Protein AF-A0A5C8J468-F1 (afdb_monomer)

Organism: NCBI:txid2603253

Solvent-accessible surface area (backbone atoms only — not comparable to full-atom values): 15484 Å² total; per-residue (Å²): 131,85,63,64,67,61,51,52,48,51,52,49,42,48,49,52,30,50,53,41,46,53,49,37,52,51,41,51,50,47,59,70,50,57,68,48,60,82,69,74,57,42,68,53,49,52,50,46,48,50,50,54,59,70,71,48,52,65,74,56,51,49,62,56,55,62,73,66,73,82,68,53,75,66,57,47,52,49,50,54,51,47,50,54,54,52,53,38,61,77,72,43,40,69,73,81,38,48,65,36,71,74,33,83,90,39,37,64,57,55,50,54,52,35,50,53,49,31,55,51,36,48,55,54,33,51,56,44,47,58,60,41,46,60,57,33,58,76,67,72,57,56,66,67,58,52,50,51,53,51,58,69,65,74,53,84,81,76,83,69,87,70,86,80,83,57,83,53,39,44,36,55,45,67,32,33,32,53,84,45,102,91,45,64,46,59,36,40,29,34,76,86,74,48,43,23,26,80,41,52,62,35,60,28,65,46,84,72,85,85,56,76,90,41,55,38,86,44,79,92,54,70,86,55,60,66,27,76,68,27,41,52,61,47,89,62,92,44,76,28,51,44,60,39,56,53,73,61,94,73,31,28,41,42,38,40,62,40,75,94,74,75,40,81,46,72,47,81,84

Radius of gyration: 24.63 Å; Cα contacts (8 Å, |Δi|>4): 319; chains: 1; bounding box: 62×37×67 Å

Secondary structure (DSSP, 8-state):
---HHHHHHHHHHHHHHHHHHHHHHHHHHHHHHGGGGGGT--HHHHHHHHHHHHTS-HHHHHHHHGGG--S-HHHHHHHHHHHHHHHHHHHTHHHHTHHHHH-TTTHHHHHHHHHHHHHHHHHHHHHHHHHHHHHHHHTT--HHHHHHHHHHTSSPPP----PPPPSSEEEEEEEEEEEETTEEEEEEEETTS-EEEEETTEEEE--S---GGGEE--GGGTT---EEEE-SS---SSTT-EEEE--GGG-EEEEEEEGGGTEEEEEE-

pLDDT: mean 91.72, std 6.34, range [52.34, 98.69]

Nearest PDB structures (foldseek):
  1szi-assembly1_A  TM=3.241E-01  e=1.006E+00  Mus musculus
  2b5u-assembly2_C  TM=1.664E-01  e=1.877E-01  Escherichia coli

Structure (mmCIF, N/CA/C/O backbone):
data_AF-A0A5C8J468-F1
#
_entry.id   AF-A0A5C8J468-F1
#
loop_
_atom_site.group_PDB
_atom_site.id
_atom_site.type_symbol
_atom_site.label_atom_id
_atom_site.label_alt_id
_atom_site.label_comp_id
_atom_site.label_asym_id
_atom_site.label_entity_id
_atom_site.label_seq_id
_atom_site.pdbx_PDB_ins_code
_atom_site.Cartn_x
_atom_site.Cartn_y
_atom_site.Cartn_z
_atom_site.occupancy
_atom_site.B_iso_or_equiv
_atom_site.auth_seq_id
_atom_site.auth_comp_id
_atom_site.auth_asym_id
_atom_site.auth_atom_id
_atom_site.pdbx_PDB_model_num
ATOM 1 N N . MET A 1 1 ? 32.166 -16.520 -30.765 1.00 52.34 1 MET A N 1
ATOM 2 C CA . MET A 1 1 ? 32.358 -16.574 -29.302 1.00 52.34 1 MET A CA 1
ATOM 3 C C . MET A 1 1 ? 31.563 -15.412 -28.745 1.00 52.34 1 MET A C 1
ATOM 5 O O . MET A 1 1 ? 31.765 -14.311 -29.241 1.00 52.34 1 MET A O 1
ATOM 9 N N . TYR A 1 2 ? 30.582 -15.666 -27.879 1.00 60.81 2 TYR A N 1
ATOM 10 C CA . TYR A 1 2 ? 29.775 -14.598 -27.286 1.00 60.81 2 TYR A CA 1
ATOM 11 C C . TYR A 1 2 ? 30.676 -13.701 -26.435 1.00 60.81 2 TYR A C 1
ATOM 13 O O . TYR A 1 2 ? 31.561 -14.204 -25.747 1.00 60.81 2 TYR A O 1
ATOM 21 N N . ASP A 1 3 ? 30.477 -12.390 -26.524 1.00 74.69 3 ASP A N 1
ATOM 22 C CA . ASP A 1 3 ? 31.142 -11.432 -25.646 1.00 74.69 3 ASP A CA 1
ATOM 23 C C . ASP A 1 3 ? 30.363 -11.397 -24.324 1.00 74.69 3 ASP A C 1
ATOM 25 O O . ASP A 1 3 ? 29.366 -10.685 -24.184 1.00 74.69 3 ASP A O 1
ATOM 29 N N . GLU A 1 4 ? 30.741 -12.278 -23.395 1.00 79.38 4 GLU A N 1
ATOM 30 C CA . GLU A 1 4 ? 30.057 -12.437 -22.107 1.00 79.38 4 GLU A CA 1
ATOM 31 C C . GLU A 1 4 ? 30.049 -11.145 -21.285 1.00 79.38 4 GLU A C 1
ATOM 33 O O . GLU A 1 4 ? 29.107 -10.916 -20.527 1.00 79.38 4 GLU A O 1
ATOM 38 N N . ASP A 1 5 ? 31.058 -10.289 -21.444 1.00 84.06 5 ASP A N 1
ATOM 39 C CA . ASP A 1 5 ? 31.149 -9.038 -20.696 1.00 84.06 5 ASP A CA 1
ATOM 40 C C . ASP A 1 5 ? 30.127 -8.015 -21.205 1.00 84.06 5 ASP A C 1
ATOM 42 O O . ASP A 1 5 ? 29.415 -7.416 -20.399 1.00 84.06 5 ASP A O 1
ATOM 46 N N . LYS A 1 6 ? 29.903 -7.932 -22.523 1.00 87.06 6 LYS A N 1
ATOM 47 C CA . LYS A 1 6 ? 28.810 -7.106 -23.072 1.00 87.06 6 LYS A CA 1
ATOM 48 C C . LYS A 1 6 ? 27.425 -7.570 -22.638 1.00 87.06 6 LYS A C 1
ATOM 50 O O . LYS A 1 6 ? 26.549 -6.745 -22.399 1.00 87.06 6 LYS A O 1
ATOM 55 N N . ILE A 1 7 ? 27.204 -8.878 -22.528 1.00 91.25 7 ILE A N 1
ATOM 56 C CA . ILE A 1 7 ? 25.913 -9.412 -22.069 1.00 91.25 7 ILE A CA 1
ATOM 57 C C . ILE A 1 7 ? 25.672 -9.050 -20.595 1.00 91.25 7 ILE A C 1
ATOM 59 O O . ILE A 1 7 ? 24.557 -8.663 -20.237 1.00 91.25 7 ILE A O 1
ATOM 63 N N . LYS A 1 8 ? 26.706 -9.112 -19.743 1.00 94.38 8 LYS A N 1
ATOM 64 C CA . LYS A 1 8 ? 26.615 -8.649 -18.345 1.00 94.38 8 LYS A CA 1
ATOM 65 C C . LYS A 1 8 ? 26.252 -7.169 -18.271 1.00 94.38 8 LYS A C 1
ATOM 67 O O . LYS A 1 8 ? 25.380 -6.808 -17.481 1.00 94.38 8 LYS A O 1
ATOM 72 N N . ASP A 1 9 ? 26.860 -6.340 -19.114 1.00 95.50 9 ASP A N 1
ATOM 73 C CA . ASP A 1 9 ? 26.547 -4.913 -19.166 1.00 95.50 9 ASP A CA 1
ATOM 74 C C . ASP A 1 9 ? 25.090 -4.674 -19.592 1.00 95.50 9 ASP A C 1
ATOM 76 O O . ASP A 1 9 ? 24.392 -3.888 -18.955 1.00 95.50 9 ASP A O 1
ATOM 80 N N . ILE A 1 10 ? 24.566 -5.406 -20.583 1.00 96.69 10 ILE A N 1
ATOM 81 C CA . ILE A 1 10 ? 23.142 -5.320 -20.971 1.00 96.69 10 ILE A CA 1
ATOM 82 C C . ILE A 1 10 ? 22.227 -5.639 -19.778 1.00 96.69 10 ILE A C 1
ATOM 84 O O . ILE A 1 10 ? 21.248 -4.926 -19.536 1.00 96.69 10 ILE A O 1
ATOM 88 N N . PHE A 1 11 ? 22.547 -6.671 -18.992 1.00 97.38 11 PHE A N 1
ATOM 89 C CA . PHE A 1 11 ? 21.788 -6.982 -17.777 1.00 97.38 11 PHE A CA 1
ATOM 90 C C . PHE A 1 11 ? 21.894 -5.883 -16.715 1.00 97.38 11 PHE A C 1
ATOM 92 O O . PHE A 1 11 ? 20.899 -5.595 -16.048 1.00 97.38 11 PHE A O 1
ATO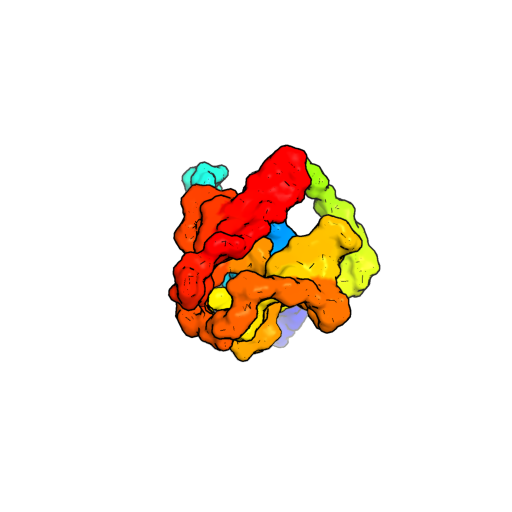M 99 N N . ALA A 1 12 ? 23.049 -5.229 -16.577 1.00 97.50 12 ALA A N 1
ATOM 100 C CA . ALA A 1 12 ? 23.214 -4.094 -15.672 1.00 97.50 12 ALA A CA 1
ATOM 101 C C . ALA A 1 12 ? 22.366 -2.884 -16.108 1.00 97.50 12 ALA A C 1
ATOM 103 O O . ALA A 1 12 ? 21.698 -2.272 -15.271 1.00 97.50 12 ALA A O 1
ATOM 104 N N . TYR A 1 13 ? 22.319 -2.578 -17.408 1.00 98.06 13 TYR A N 1
ATOM 105 C CA . TYR A 1 13 ? 21.464 -1.522 -17.965 1.00 98.06 13 TYR A CA 1
ATOM 106 C C . TYR A 1 13 ? 19.979 -1.826 -17.745 1.00 98.06 13 TYR A C 1
ATOM 108 O O . TYR A 1 13 ? 19.226 -0.954 -17.307 1.00 98.06 13 TYR A O 1
ATOM 116 N N . TYR A 1 14 ? 19.564 -3.077 -17.959 1.00 98.56 14 TYR A N 1
ATOM 117 C CA . TYR A 1 14 ? 18.204 -3.517 -17.654 1.00 98.56 14 TYR A CA 1
ATOM 118 C C . TYR A 1 14 ? 17.888 -3.366 -16.161 1.00 98.56 14 TYR A C 1
ATOM 120 O O . TYR A 1 14 ? 16.843 -2.824 -15.797 1.00 98.56 14 TYR A O 1
ATOM 128 N N . GLY A 1 15 ? 18.805 -3.790 -15.286 1.00 98.38 15 GLY A N 1
ATOM 129 C CA . GLY A 1 15 ? 18.666 -3.658 -13.837 1.00 98.38 15 GLY A CA 1
ATOM 130 C C . GLY A 1 15 ? 18.530 -2.201 -13.390 1.00 98.38 15 GLY A C 1
ATOM 131 O O . GLY A 1 15 ? 17.663 -1.892 -12.574 1.00 98.38 15 GLY A O 1
ATOM 132 N N . ARG A 1 16 ? 19.320 -1.289 -13.969 1.00 98.38 16 ARG A N 1
ATOM 133 C CA . ARG A 1 16 ? 19.222 0.159 -13.729 1.00 98.38 16 ARG A CA 1
ATOM 134 C C . ARG A 1 16 ? 17.859 0.705 -14.155 1.00 98.38 16 ARG A C 1
ATOM 136 O O . ARG A 1 16 ? 17.208 1.365 -13.346 1.00 98.38 16 ARG A O 1
ATOM 143 N N . ALA A 1 17 ? 17.406 0.391 -15.370 1.00 98.44 17 ALA A N 1
ATOM 144 C CA . ALA A 1 17 ? 16.096 0.815 -15.864 1.00 98.44 17 ALA A CA 1
ATOM 145 C C . ALA A 1 17 ? 14.964 0.311 -14.950 1.00 98.44 17 ALA A C 1
ATOM 147 O O . ALA A 1 17 ? 14.111 1.090 -14.525 1.00 98.44 17 ALA A O 1
ATOM 148 N N . MET A 1 18 ? 14.992 -0.969 -14.570 1.00 98.19 18 MET A N 1
ATOM 149 C CA . MET A 1 18 ? 13.991 -1.566 -13.682 1.00 98.19 18 MET A CA 1
ATOM 150 C C . MET A 1 18 ? 14.018 -0.996 -12.263 1.00 98.19 18 MET A C 1
ATOM 152 O O . MET A 1 18 ? 12.956 -0.763 -11.689 1.00 98.19 18 MET A O 1
ATOM 156 N N . CYS A 1 19 ? 15.197 -0.725 -11.705 1.00 97.94 19 CYS A N 1
ATOM 157 C CA . CYS A 1 19 ? 15.339 -0.098 -10.390 1.00 97.94 19 CYS A CA 1
ATOM 158 C C . CYS A 1 19 ? 14.692 1.299 -10.360 1.00 97.94 19 CYS A C 1
ATOM 160 O O . CYS A 1 19 ? 13.951 1.645 -9.433 1.00 97.94 19 CYS A O 1
ATOM 162 N N . ILE A 1 20 ? 14.901 2.093 -11.414 1.00 98.06 20 ILE A N 1
ATOM 163 C CA . ILE A 1 20 ? 14.297 3.427 -11.532 1.00 98.06 20 ILE A CA 1
ATOM 164 C C . ILE A 1 20 ? 12.789 3.309 -11.762 1.00 98.06 20 ILE A C 1
ATOM 166 O O . ILE A 1 20 ? 12.024 4.022 -11.116 1.00 98.06 20 ILE A O 1
ATOM 170 N N . ALA A 1 21 ? 12.339 2.369 -12.597 1.00 97.31 21 ALA A N 1
ATOM 171 C CA . ALA A 1 21 ? 10.915 2.105 -12.784 1.00 97.31 21 ALA A CA 1
ATOM 172 C C . ALA A 1 21 ? 10.225 1.751 -11.455 1.00 97.31 21 ALA A C 1
ATOM 174 O O . ALA A 1 21 ? 9.205 2.339 -11.115 1.00 97.31 21 ALA A O 1
ATOM 175 N N . GLN A 1 22 ? 10.813 0.864 -10.649 1.00 95.31 22 GLN A N 1
ATOM 176 C CA . GLN A 1 22 ? 10.300 0.531 -9.315 1.00 95.31 22 GLN A CA 1
ATOM 177 C C . GLN A 1 22 ? 10.308 1.738 -8.368 1.00 95.31 22 GLN A C 1
ATOM 179 O O . GLN A 1 22 ? 9.387 1.896 -7.568 1.00 95.31 22 GLN A O 1
ATOM 184 N N . SER A 1 23 ? 11.303 2.622 -8.479 1.00 95.19 23 SER A N 1
ATOM 185 C CA . SER A 1 23 ? 11.336 3.876 -7.715 1.00 95.19 23 SER A CA 1
ATOM 186 C C . SER A 1 23 ? 10.147 4.782 -8.056 1.00 95.19 23 SER A C 1
ATOM 188 O O . SER A 1 23 ? 9.523 5.321 -7.143 1.00 95.19 23 SER A O 1
ATOM 190 N N . VAL A 1 24 ? 9.762 4.872 -9.336 1.00 95.88 24 VAL A N 1
ATOM 191 C CA . VAL A 1 24 ? 8.543 5.582 -9.774 1.00 95.88 24 VAL A CA 1
ATOM 192 C C . VAL A 1 24 ? 7.295 4.966 -9.134 1.00 95.88 24 VAL A C 1
ATOM 194 O O . VAL A 1 24 ? 6.457 5.691 -8.598 1.00 95.88 24 VAL A O 1
ATOM 197 N N . GLU A 1 25 ? 7.175 3.635 -9.120 1.00 94.94 25 GLU A N 1
ATOM 198 C CA . GLU A 1 25 ? 6.033 2.938 -8.503 1.00 94.94 25 GLU A CA 1
ATOM 199 C C . GLU A 1 25 ? 5.925 3.225 -7.001 1.00 94.94 25 GLU A C 1
ATOM 201 O O . GLU A 1 25 ? 4.833 3.499 -6.493 1.00 94.94 25 GLU A O 1
ATOM 206 N N . LYS A 1 26 ? 7.054 3.210 -6.281 1.00 92.50 26 LYS A N 1
ATOM 207 C CA . LYS A 1 26 ? 7.087 3.558 -4.854 1.00 92.50 26 LYS A CA 1
ATOM 208 C C . LYS A 1 26 ? 6.816 5.040 -4.621 1.00 92.50 26 LYS A C 1
ATOM 210 O O . LYS A 1 26 ? 6.108 5.368 -3.673 1.00 92.50 26 LYS A O 1
ATOM 215 N N . GLY A 1 27 ? 7.276 5.920 -5.507 1.00 92.81 27 GLY A N 1
ATOM 216 C CA . GLY A 1 27 ? 6.928 7.338 -5.484 1.00 92.81 27 GLY A CA 1
ATOM 217 C C . GLY A 1 27 ? 5.420 7.566 -5.615 1.00 92.81 27 GLY A C 1
ATOM 218 O O . GLY A 1 27 ? 4.844 8.306 -4.820 1.00 92.81 27 GLY A O 1
ATOM 219 N N . ILE A 1 28 ? 4.757 6.876 -6.545 1.00 93.38 28 ILE A N 1
ATOM 220 C CA . ILE A 1 28 ? 3.294 6.922 -6.716 1.00 93.38 28 ILE A CA 1
ATOM 221 C C . ILE A 1 28 ? 2.574 6.352 -5.491 1.00 93.38 28 ILE A C 1
ATOM 223 O O . ILE A 1 28 ? 1.597 6.929 -5.018 1.00 93.38 28 ILE A O 1
ATOM 227 N N . MET A 1 29 ? 3.062 5.241 -4.939 1.00 92.88 29 MET A N 1
ATOM 228 C CA . MET A 1 29 ? 2.522 4.679 -3.701 1.00 92.88 29 MET A CA 1
ATOM 229 C C . MET A 1 29 ? 2.588 5.699 -2.551 1.00 92.88 29 MET A C 1
ATOM 231 O O . MET A 1 29 ? 1.600 5.877 -1.840 1.00 92.88 29 MET A O 1
ATOM 235 N N . CYS A 1 30 ? 3.704 6.420 -2.402 1.00 89.19 30 CYS A N 1
ATOM 236 C CA . CYS A 1 30 ? 3.826 7.509 -1.432 1.00 89.19 30 CYS A CA 1
ATOM 237 C C . CYS A 1 30 ? 2.793 8.618 -1.677 1.00 89.19 30 CYS A C 1
ATOM 239 O O . CYS A 1 30 ? 2.154 9.054 -0.722 1.00 89.19 30 CYS A O 1
ATOM 241 N N . MET A 1 31 ? 2.551 9.013 -2.931 1.00 89.12 31 MET A N 1
ATOM 242 C CA . MET A 1 31 ? 1.535 10.025 -3.263 1.00 89.12 31 MET A CA 1
ATOM 243 C C . MET A 1 31 ? 0.126 9.618 -2.823 1.00 89.12 31 MET A C 1
ATOM 245 O O . MET A 1 31 ? -0.660 10.469 -2.417 1.00 89.12 31 MET A O 1
ATOM 249 N N . LEU A 1 32 ? -0.201 8.326 -2.886 1.00 89.69 32 LEU A N 1
ATOM 250 C CA . LEU A 1 32 ? -1.505 7.807 -2.461 1.00 89.69 32 LEU A CA 1
ATOM 251 C C . LEU A 1 32 ? -1.632 7.713 -0.931 1.00 89.69 32 LEU A C 1
ATOM 253 O O . LEU A 1 32 ? -2.730 7.859 -0.388 1.00 89.69 32 LEU A O 1
ATOM 257 N N . LEU A 1 33 ? -0.521 7.468 -0.230 1.00 88.44 33 LEU A N 1
ATOM 258 C CA . LEU A 1 33 ? -0.501 7.239 1.218 1.00 88.44 33 LEU A CA 1
ATOM 259 C C . LEU A 1 33 ? -0.323 8.520 2.036 1.00 88.44 33 LEU A C 1
ATOM 261 O O . LEU A 1 33 ? -0.990 8.687 3.056 1.00 88.44 33 LEU A O 1
ATOM 265 N N . LEU A 1 34 ? 0.563 9.426 1.620 1.00 82.44 34 LEU A N 1
ATOM 266 C CA . LEU A 1 34 ? 0.915 10.614 2.403 1.00 82.44 34 LEU A CA 1
ATOM 267 C C . LEU A 1 34 ? -0.287 11.527 2.714 1.00 82.44 34 LEU A C 1
ATOM 269 O O . LEU A 1 34 ? -0.401 11.937 3.870 1.00 82.44 34 LEU A O 1
ATOM 273 N N . PRO A 1 35 ? -1.231 11.790 1.785 1.00 79.50 35 PRO A N 1
ATOM 274 C CA . PRO A 1 35 ? -2.421 12.587 2.090 1.00 79.50 35 PRO A CA 1
ATOM 275 C C . PRO A 1 35 ? -3.305 11.989 3.191 1.00 79.50 35 PRO A C 1
ATOM 277 O O . PRO A 1 35 ? -4.044 12.716 3.848 1.00 79.50 35 PRO A O 1
ATOM 280 N N . GLN A 1 36 ? -3.227 10.676 3.442 1.00 79.56 36 GLN A N 1
ATOM 281 C CA . GLN A 1 36 ? -4.003 10.036 4.509 1.00 79.56 36 GLN A CA 1
ATOM 282 C C . GLN A 1 36 ? -3.544 10.474 5.907 1.00 79.56 36 GLN A C 1
ATOM 284 O O . GLN A 1 36 ? -4.324 10.386 6.854 1.00 79.56 36 GLN A O 1
ATOM 289 N N . ARG A 1 37 ? -2.311 10.988 6.052 1.00 74.69 37 ARG A N 1
ATOM 290 C CA . ARG A 1 37 ? -1.790 11.490 7.335 1.00 74.69 37 ARG A CA 1
ATOM 291 C C . ARG A 1 37 ? -2.550 12.708 7.855 1.00 74.69 37 ARG A C 1
ATOM 293 O O . ARG A 1 37 ? -2.724 12.830 9.065 1.00 74.69 37 ARG A O 1
ATOM 300 N N . ASP A 1 38 ? -3.078 13.538 6.958 1.00 71.12 38 ASP A N 1
ATOM 301 C CA . ASP A 1 38 ? -3.879 14.711 7.325 1.00 71.12 38 ASP A CA 1
ATOM 302 C C . ASP A 1 38 ? -5.225 14.324 7.980 1.00 71.12 38 ASP A C 1
ATOM 304 O O . ASP A 1 38 ? -5.826 15.131 8.686 1.00 71.12 38 ASP A O 1
ATOM 308 N N . ASN A 1 39 ? -5.684 13.076 7.812 1.00 69.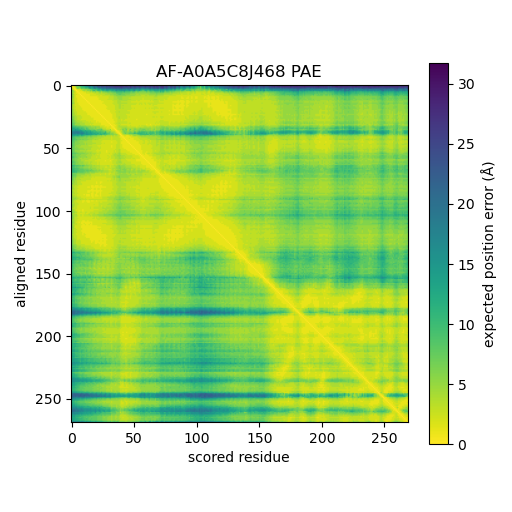12 39 ASN A N 1
ATOM 309 C CA . ASN A 1 39 ? -6.982 12.592 8.301 1.00 69.12 39 ASN A CA 1
ATOM 310 C C . ASN A 1 39 ? -6.934 11.953 9.701 1.00 69.12 39 ASN A C 1
ATOM 312 O O . ASN A 1 39 ? -7.840 11.198 10.057 1.00 69.12 39 ASN A O 1
ATOM 316 N N . PHE A 1 40 ? -5.894 12.229 10.498 1.00 77.00 40 PHE A N 1
ATOM 317 C CA . PHE A 1 40 ? -5.679 11.601 11.813 1.00 77.00 40 PHE A CA 1
ATOM 318 C C . PHE A 1 40 ? -5.700 10.068 11.745 1.00 77.00 40 PHE A C 1
ATOM 320 O O . PHE A 1 40 ? -6.303 9.407 12.591 1.00 77.00 40 PHE A O 1
ATOM 327 N N . ILE A 1 41 ? -5.054 9.521 10.713 1.00 87.62 41 ILE A N 1
ATOM 328 C CA . ILE A 1 41 ? -4.932 8.081 10.527 1.00 87.62 41 ILE A CA 1
ATOM 329 C C . ILE A 1 41 ? -4.079 7.450 11.638 1.00 87.62 41 ILE A C 1
ATOM 331 O O . ILE A 1 41 ? -2.995 7.930 11.972 1.00 87.62 41 ILE A O 1
ATOM 335 N N . THR A 1 42 ? -4.567 6.357 12.210 1.00 89.19 42 THR A N 1
ATOM 336 C CA . THR A 1 42 ? -3.839 5.499 13.144 1.00 89.19 42 THR A CA 1
ATOM 337 C C . THR A 1 42 ? -2.648 4.853 12.455 1.00 89.19 42 THR A C 1
ATOM 339 O O . THR A 1 42 ? -2.725 4.471 11.288 1.00 89.19 42 THR A O 1
ATOM 342 N N . GLN A 1 43 ? -1.557 4.663 13.202 1.00 87.62 43 GLN A N 1
ATOM 343 C CA . GLN A 1 43 ? -0.349 4.018 12.686 1.00 87.62 43 GLN A CA 1
ATOM 344 C C . GLN A 1 43 ? -0.653 2.637 12.085 1.00 87.62 43 GLN A C 1
ATOM 346 O O . GLN A 1 43 ? -0.318 2.380 10.937 1.00 87.62 43 GLN A O 1
ATOM 351 N N . SER A 1 44 ? -1.403 1.793 12.795 1.00 89.19 44 SER A N 1
ATOM 352 C CA . SER A 1 44 ? -1.792 0.467 12.303 1.00 89.19 44 SER A CA 1
ATOM 353 C C . SER A 1 44 ? -2.632 0.517 11.025 1.00 89.19 44 SER A C 1
ATOM 355 O O . SER A 1 44 ? -2.482 -0.344 10.161 1.00 89.19 44 SER A O 1
ATOM 357 N N . ARG A 1 45 ? -3.510 1.518 10.858 1.00 90.75 45 ARG A N 1
ATOM 358 C CA . ARG A 1 45 ? -4.261 1.699 9.606 1.00 90.75 45 ARG A CA 1
ATOM 359 C C . ARG A 1 45 ? -3.370 2.217 8.478 1.00 90.75 45 ARG A C 1
ATOM 361 O O . ARG A 1 45 ? -3.561 1.807 7.336 1.00 90.75 45 ARG A O 1
ATOM 368 N N . TYR A 1 46 ? -2.410 3.089 8.777 1.00 90.81 46 TYR A N 1
ATOM 369 C CA . TYR A 1 46 ? -1.403 3.518 7.809 1.00 90.81 46 TYR A CA 1
ATOM 370 C C . TYR A 1 46 ? -0.576 2.324 7.318 1.00 90.81 46 TYR A C 1
ATOM 372 O O . TYR A 1 46 ? -0.414 2.156 6.113 1.00 90.81 46 TYR A O 1
ATOM 380 N N . ASP A 1 47 ? -0.137 1.456 8.227 1.00 89.56 47 ASP A N 1
ATOM 381 C CA . ASP A 1 47 ? 0.632 0.252 7.903 1.00 89.56 47 ASP A CA 1
ATOM 382 C C . ASP A 1 47 ? -0.199 -0.763 7.100 1.00 89.56 47 ASP A C 1
ATOM 384 O O . ASP A 1 47 ? 0.298 -1.349 6.139 1.00 89.56 47 ASP A O 1
ATOM 388 N N . GLU A 1 48 ? -1.489 -0.917 7.422 1.00 90.75 48 GLU A N 1
ATOM 389 C CA . GLU A 1 48 ? -2.428 -1.730 6.636 1.00 90.75 48 GLU A CA 1
ATOM 390 C C . GLU A 1 48 ? -2.555 -1.197 5.200 1.00 90.75 48 GLU A C 1
ATOM 392 O O . GLU A 1 48 ? -2.483 -1.971 4.243 1.00 90.75 48 GLU A O 1
ATOM 397 N N . LEU A 1 49 ? -2.713 0.122 5.032 1.00 91.31 49 LEU A N 1
ATOM 398 C CA . LEU A 1 49 ? -2.765 0.757 3.713 1.00 91.31 49 LEU A CA 1
ATOM 399 C C . LEU A 1 49 ? -1.436 0.624 2.967 1.00 91.31 49 LEU A C 1
ATOM 401 O O . LEU A 1 49 ? -1.445 0.349 1.769 1.00 91.31 49 LEU A O 1
ATOM 405 N N . LEU A 1 50 ? -0.304 0.790 3.653 1.00 91.31 50 LEU A N 1
ATOM 406 C CA . LEU A 1 50 ? 1.022 0.598 3.075 1.00 91.31 50 LEU A CA 1
ATOM 407 C C . LEU A 1 50 ? 1.172 -0.827 2.541 1.00 91.31 50 LEU A C 1
ATOM 409 O O . LEU A 1 50 ? 1.553 -1.004 1.384 1.00 91.31 50 LEU A O 1
ATOM 413 N N . TYR A 1 51 ? 0.809 -1.833 3.340 1.00 91.88 51 TYR A N 1
ATOM 414 C CA . TYR A 1 51 ? 0.816 -3.227 2.907 1.00 91.88 51 TYR A CA 1
ATOM 415 C C . TYR A 1 51 ? -0.109 -3.449 1.708 1.00 91.88 51 TYR A C 1
ATOM 417 O O . TYR A 1 51 ? 0.318 -4.009 0.696 1.00 91.88 51 TYR A O 1
ATOM 425 N N . GLU A 1 52 ? -1.341 -2.943 1.762 1.00 91.38 52 GLU A N 1
ATOM 426 C CA . GLU A 1 52 ? -2.300 -3.069 0.665 1.00 91.38 52 GLU A CA 1
ATOM 427 C C . GLU A 1 52 ? -1.755 -2.466 -0.638 1.00 91.38 52 GLU A C 1
ATOM 429 O O . GLU A 1 52 ? -1.680 -3.167 -1.650 1.00 91.38 52 GLU A O 1
ATOM 434 N N . LYS A 1 53 ? -1.325 -1.200 -0.625 1.00 92.12 53 LYS A N 1
ATOM 435 C CA . LYS A 1 53 ? -0.816 -0.517 -1.826 1.00 92.12 53 LYS A CA 1
ATOM 436 C C . LYS A 1 53 ? 0.504 -1.099 -2.314 1.00 92.12 53 LYS A C 1
ATOM 438 O O . LYS A 1 53 ? 0.748 -1.096 -3.516 1.00 92.12 53 LYS A O 1
ATOM 443 N N . SER A 1 54 ? 1.325 -1.663 -1.429 1.00 90.69 54 SER A N 1
ATOM 444 C CA . SER A 1 54 ? 2.566 -2.336 -1.831 1.00 90.69 54 SER A CA 1
ATOM 445 C C . SER A 1 54 ? 2.325 -3.583 -2.689 1.00 90.69 54 SER A C 1
ATOM 447 O O . SER A 1 54 ? 3.195 -3.946 -3.478 1.00 90.69 54 SER A O 1
ATOM 449 N N . SER A 1 55 ? 1.147 -4.206 -2.555 1.00 90.94 55 SER A N 1
ATOM 450 C CA . SER A 1 55 ? 0.736 -5.397 -3.307 1.00 90.94 55 SER A CA 1
ATOM 451 C C . SER A 1 55 ? 0.075 -5.088 -4.655 1.00 90.94 55 SER A C 1
ATOM 453 O O . SER A 1 55 ? -0.252 -6.002 -5.413 1.00 90.94 55 SER A O 1
ATOM 455 N N . TYR A 1 56 ? -0.168 -3.811 -4.954 1.00 92.44 56 TYR A N 1
ATOM 456 C CA . TYR A 1 56 ? -0.846 -3.416 -6.180 1.00 92.44 56 TYR A CA 1
ATOM 457 C C . TYR A 1 56 ? 0.088 -3.505 -7.382 1.00 92.44 56 TYR A C 1
ATOM 459 O O . TYR A 1 56 ? 1.247 -3.102 -7.340 1.00 92.44 56 TYR A O 1
ATOM 467 N N . THR A 1 57 ? -0.471 -3.948 -8.505 1.00 91.06 57 THR A N 1
ATOM 468 C CA . THR A 1 57 ? 0.123 -3.692 -9.818 1.00 91.06 57 THR A CA 1
ATOM 469 C C . THR A 1 57 ? 0.172 -2.186 -10.067 1.00 91.06 57 THR A C 1
ATOM 471 O O . THR A 1 57 ? -0.698 -1.436 -9.614 1.00 91.06 57 THR A O 1
ATOM 474 N N . PHE A 1 58 ? 1.127 -1.716 -10.862 1.00 89.00 58 PHE A N 1
ATOM 475 C CA . PHE A 1 58 ? 1.148 -0.304 -11.239 1.00 89.00 58 PHE A CA 1
ATOM 476 C C . PHE A 1 58 ? -0.130 0.120 -11.979 1.00 89.00 58 PHE A C 1
ATOM 478 O O . PHE A 1 58 ? -0.605 1.228 -11.766 1.00 89.00 58 PHE A O 1
ATOM 485 N N . GLY A 1 59 ? -0.768 -0.759 -12.761 1.00 89.88 59 GLY A N 1
ATOM 486 C CA . GLY A 1 59 ? -2.083 -0.467 -13.340 1.00 89.88 59 GLY A CA 1
ATOM 487 C C . GLY A 1 59 ? -3.157 -0.167 -12.281 1.00 89.88 59 GLY A C 1
ATOM 488 O O . GLY A 1 59 ? -3.990 0.720 -12.473 1.00 89.88 59 GLY A O 1
ATOM 489 N N . GLN A 1 60 ? -3.133 -0.854 -11.134 1.00 92.94 60 GLN A N 1
ATOM 490 C CA . GLN A 1 60 ? -3.990 -0.529 -9.988 1.00 92.94 60 GLN A CA 1
ATOM 491 C C . GLN A 1 60 ? -3.599 0.806 -9.342 1.00 92.94 60 GLN A C 1
ATOM 493 O O . GLN A 1 60 ? -4.491 1.623 -9.125 1.00 92.94 60 GLN A O 1
ATOM 498 N N . LEU A 1 61 ? -2.305 1.052 -9.105 1.00 93.00 61 LEU A N 1
ATOM 499 C CA . LEU A 1 61 ? -1.815 2.325 -8.554 1.00 93.00 61 LEU A CA 1
ATOM 500 C C . LEU A 1 61 ? -2.201 3.511 -9.446 1.00 93.00 61 LEU A C 1
ATOM 502 O O . LEU A 1 61 ? -2.757 4.491 -8.962 1.00 93.00 61 LEU A O 1
ATOM 506 N N . LYS A 1 62 ? -1.998 3.393 -10.760 1.00 90.75 62 LYS A N 1
ATOM 507 C CA . LYS A 1 62 ? -2.351 4.405 -11.759 1.00 90.75 62 LYS A CA 1
ATOM 508 C C . LYS A 1 62 ? -3.841 4.743 -11.721 1.00 90.75 62 LYS A C 1
ATOM 510 O O . LYS A 1 62 ? -4.200 5.912 -11.779 1.00 90.75 62 LYS A O 1
ATOM 515 N N . ARG A 1 63 ? -4.729 3.749 -11.602 1.00 91.38 63 ARG A N 1
ATOM 516 C CA . ARG A 1 63 ? -6.180 4.011 -11.524 1.00 91.38 63 ARG A CA 1
ATOM 517 C C . ARG A 1 63 ? -6.567 4.851 -10.312 1.00 91.38 63 ARG A C 1
ATOM 519 O O . ARG A 1 63 ? -7.474 5.665 -10.431 1.00 91.38 63 ARG A O 1
ATOM 526 N N . GLU A 1 64 ? -5.914 4.651 -9.172 1.00 91.56 64 GLU A N 1
ATOM 527 C CA . GLU A 1 64 ? -6.144 5.487 -7.989 1.00 91.56 64 GLU A CA 1
ATOM 528 C C . GLU A 1 64 ? -5.483 6.855 -8.127 1.00 91.56 64 GLU A C 1
ATOM 530 O O . GLU A 1 64 ? -6.084 7.865 -7.779 1.00 91.56 64 GLU A O 1
ATOM 535 N N . LEU A 1 65 ? -4.286 6.898 -8.711 1.00 89.56 65 LEU A N 1
ATOM 536 C CA . LEU A 1 65 ? -3.552 8.128 -8.982 1.00 89.56 65 LEU A CA 1
ATOM 537 C C . LEU A 1 65 ? -4.377 9.109 -9.829 1.00 89.56 65 LEU A C 1
ATOM 539 O O . LEU A 1 65 ? -4.435 10.296 -9.518 1.00 89.56 65 LEU A O 1
ATOM 543 N N . LEU A 1 66 ? -5.074 8.602 -10.851 1.00 88.00 66 LEU A N 1
ATOM 544 C CA . LEU A 1 66 ? -5.963 9.396 -11.706 1.00 88.00 66 LEU A CA 1
ATOM 545 C C . LEU A 1 66 ? -7.114 10.057 -10.937 1.00 88.00 66 LEU A C 1
ATOM 547 O O . LEU A 1 66 ? -7.614 11.088 -11.367 1.00 88.00 66 LEU A O 1
ATOM 551 N N . GLN A 1 67 ? -7.530 9.508 -9.793 1.00 88.19 67 GLN A N 1
ATOM 552 C CA . GLN A 1 67 ? -8.604 10.095 -8.983 1.00 88.19 67 GLN A CA 1
ATOM 553 C C . GLN A 1 67 ? -8.154 11.353 -8.234 1.00 88.19 67 GLN A C 1
ATOM 555 O O . GLN A 1 67 ? -9.001 12.112 -7.768 1.00 88.19 67 GLN A O 1
ATOM 560 N N . LEU A 1 68 ? -6.843 11.586 -8.116 1.00 84.88 68 LEU A N 1
ATOM 561 C CA . LEU A 1 68 ? -6.311 12.758 -7.428 1.00 84.88 68 LEU A CA 1
ATOM 562 C C . LEU A 1 68 ? -6.441 14.044 -8.259 1.00 84.88 68 LEU A C 1
ATOM 564 O O . LEU A 1 68 ? -6.427 15.120 -7.673 1.00 84.88 68 LEU A O 1
ATOM 568 N N . ASN A 1 69 ? -6.584 13.959 -9.591 1.00 86.44 69 ASN A N 1
ATOM 569 C CA . ASN A 1 69 ? -6.664 15.122 -10.495 1.00 86.44 69 ASN A CA 1
ATOM 570 C C . ASN A 1 69 ? -5.544 16.167 -10.280 1.00 86.44 69 ASN A C 1
ATOM 572 O O . ASN A 1 69 ? -5.771 17.369 -10.389 1.00 86.44 69 ASN A O 1
ATOM 576 N N . ILE A 1 70 ? -4.331 15.707 -9.964 1.00 87.69 70 ILE A N 1
ATOM 577 C CA . ILE A 1 70 ? -3.155 16.563 -9.710 1.00 87.69 70 ILE A CA 1
ATOM 578 C C . ILE A 1 70 ? -2.165 16.619 -10.879 1.00 87.69 70 ILE A C 1
ATOM 580 O O . ILE A 1 70 ? -1.182 17.344 -10.796 1.00 87.69 70 ILE A O 1
ATOM 584 N N . PHE A 1 71 ? -2.414 15.854 -11.943 1.00 89.25 71 PHE A N 1
ATOM 585 C 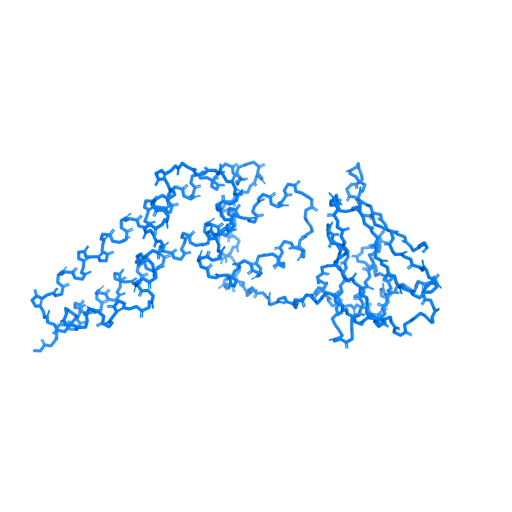CA . PHE A 1 71 ? -1.556 15.779 -13.123 1.00 89.25 71 PHE A CA 1
ATOM 586 C C . PHE A 1 71 ? -2.171 16.549 -14.288 1.00 89.25 71 PHE A C 1
ATOM 588 O O . PHE A 1 71 ? -3.387 16.534 -14.486 1.00 89.25 71 PHE A O 1
ATOM 595 N N . THR A 1 72 ? -1.316 17.181 -15.078 1.00 92.56 72 THR A N 1
ATOM 596 C CA . THR A 1 72 ? -1.649 17.755 -16.383 1.00 92.56 72 THR A CA 1
ATOM 597 C C . THR A 1 72 ? -1.835 16.662 -17.438 1.00 92.56 72 THR A C 1
ATOM 599 O O . THR A 1 72 ? -1.334 15.548 -17.289 1.00 92.56 72 THR A O 1
ATOM 602 N N . ASP A 1 73 ? -2.509 16.980 -18.547 1.00 92.50 73 ASP A N 1
ATOM 603 C CA . ASP A 1 73 ? -2.713 16.023 -19.646 1.00 92.50 73 ASP A CA 1
ATOM 604 C C . ASP A 1 73 ? -1.386 15.485 -20.220 1.00 92.50 73 ASP A C 1
ATOM 606 O O . ASP A 1 73 ? -1.301 14.314 -20.591 1.00 92.50 73 ASP A O 1
ATOM 610 N N . ASP A 1 74 ? -0.335 16.312 -20.264 1.00 94.62 74 ASP A N 1
ATOM 611 C CA . ASP A 1 74 ? 1.004 15.891 -20.702 1.00 94.62 74 ASP A CA 1
ATOM 612 C C . ASP A 1 74 ? 1.614 14.858 -19.744 1.00 94.62 74 ASP A C 1
ATOM 614 O O . ASP A 1 74 ? 2.061 13.792 -20.171 1.00 94.62 74 ASP A O 1
ATOM 618 N N . GLU A 1 75 ? 1.562 15.117 -18.437 1.00 94.19 75 GLU A N 1
ATOM 619 C CA . GLU A 1 75 ? 2.069 14.189 -17.421 1.00 94.19 75 GLU A CA 1
ATOM 620 C C . GLU A 1 75 ? 1.281 12.875 -17.405 1.00 94.19 75 GLU A C 1
ATOM 622 O O . GLU A 1 75 ? 1.863 11.803 -17.227 1.00 94.19 75 GLU A O 1
ATOM 627 N N . LEU A 1 76 ? -0.031 12.930 -17.646 1.00 93.19 76 LEU A N 1
ATOM 628 C CA . LEU A 1 76 ? -0.859 11.735 -17.797 1.00 93.19 76 LEU A CA 1
ATOM 629 C C . LEU A 1 76 ? -0.445 10.913 -19.021 1.00 93.19 76 LEU A C 1
ATOM 631 O O . LEU A 1 76 ? -0.261 9.701 -18.906 1.00 93.19 76 LEU A O 1
ATOM 635 N N . ASN A 1 77 ? -0.220 11.552 -20.171 1.00 94.81 77 ASN A N 1
ATOM 636 C CA . ASN A 1 77 ? 0.273 10.866 -21.370 1.00 94.81 77 ASN A CA 1
ATOM 637 C C . ASN A 1 77 ? 1.644 10.215 -21.132 1.00 94.81 77 ASN A C 1
ATOM 639 O O . ASN A 1 77 ? 1.877 9.075 -21.546 1.00 94.81 77 ASN A O 1
ATOM 643 N N . LYS A 1 78 ? 2.531 10.899 -20.407 1.00 95.75 78 LYS A N 1
ATOM 644 C CA . LYS A 1 78 ? 3.835 10.366 -20.002 1.00 95.75 78 LYS A CA 1
ATOM 645 C C . LYS A 1 78 ? 3.711 9.175 -19.047 1.00 95.75 78 LYS A C 1
ATOM 647 O O . LYS A 1 78 ? 4.409 8.179 -19.224 1.00 95.75 78 LYS A O 1
ATOM 652 N N . LEU A 1 79 ? 2.793 9.212 -18.080 1.00 94.75 79 LEU A N 1
ATOM 653 C CA . LEU A 1 79 ? 2.502 8.074 -17.195 1.00 94.75 79 LEU A CA 1
ATOM 654 C C . LEU A 1 79 ? 1.916 6.874 -17.954 1.00 94.75 79 LEU A C 1
ATOM 656 O O . LEU A 1 79 ? 2.205 5.718 -17.628 1.00 94.75 79 LEU A O 1
ATOM 660 N N . ASP A 1 80 ? 1.106 7.124 -18.980 1.00 95.12 80 ASP A N 1
ATOM 661 C CA . ASP A 1 80 ? 0.584 6.101 -19.884 1.00 95.12 80 ASP A CA 1
ATOM 662 C C . ASP A 1 80 ? 1.693 5.427 -20.687 1.00 95.12 80 ASP A C 1
ATOM 664 O O . ASP A 1 80 ? 1.715 4.199 -20.817 1.00 95.12 80 ASP A O 1
ATOM 668 N N . GLU A 1 81 ? 2.629 6.21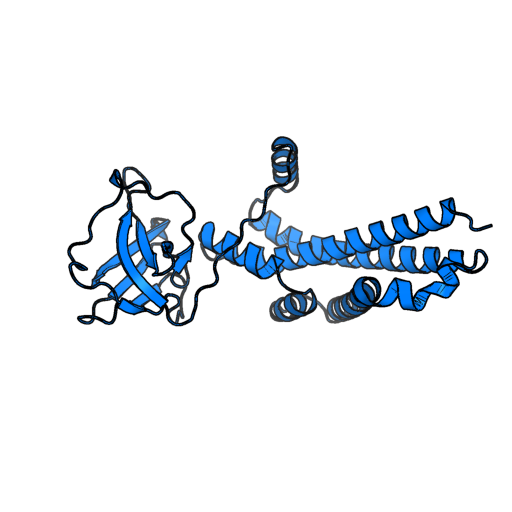4 -21.205 1.00 97.19 81 GLU A N 1
ATOM 669 C CA . GLU A 1 81 ? 3.803 5.704 -21.900 1.00 97.19 81 GLU A CA 1
ATOM 670 C C . GLU A 1 81 ? 4.744 4.943 -20.951 1.00 97.19 81 GLU A C 1
ATOM 672 O O . GLU A 1 81 ? 5.188 3.841 -21.288 1.00 97.19 81 GLU A O 1
ATOM 677 N N . PHE A 1 82 ? 4.970 5.457 -19.739 1.00 97.44 82 PHE A N 1
ATOM 678 C CA . PHE A 1 82 ? 5.701 4.761 -18.676 1.00 97.44 82 PHE A CA 1
ATOM 679 C C . PHE A 1 82 ? 5.112 3.383 -18.398 1.00 97.44 82 PHE A C 1
ATOM 681 O O . PHE A 1 82 ? 5.852 2.399 -18.393 1.00 97.44 82 PHE A O 1
ATOM 688 N N . HIS A 1 83 ? 3.787 3.290 -18.248 1.00 96.12 83 HIS A N 1
ATOM 689 C CA . HIS A 1 83 ? 3.104 2.017 -18.026 1.00 96.12 83 HIS A CA 1
ATOM 690 C C . HIS A 1 83 ? 3.476 0.989 -19.095 1.00 96.12 83 HIS A C 1
ATOM 692 O O . HIS A 1 83 ? 3.888 -0.122 -18.772 1.00 96.12 83 HIS A O 1
ATOM 698 N N . LYS A 1 84 ? 3.366 1.382 -20.370 1.00 96.81 84 LYS A N 1
ATOM 699 C CA . LYS A 1 84 ? 3.609 0.501 -21.517 1.00 96.81 84 LYS A CA 1
ATOM 700 C C . LYS A 1 84 ? 5.057 0.023 -21.556 1.00 96.81 84 LYS A C 1
ATOM 702 O O . LYS A 1 84 ? 5.293 -1.168 -21.734 1.00 96.81 84 LYS A O 1
ATOM 707 N N . LYS A 1 85 ? 6.022 0.931 -21.372 1.00 97.81 85 LYS A N 1
ATOM 708 C CA . LYS A 1 85 ? 7.451 0.580 -21.383 1.00 97.81 85 LYS A CA 1
ATOM 709 C C . LYS A 1 85 ? 7.826 -0.311 -20.197 1.00 97.81 85 LYS A C 1
ATOM 711 O O . LYS A 1 85 ? 8.542 -1.289 -20.384 1.00 97.81 85 LYS A O 1
ATOM 716 N N . ARG A 1 86 ? 7.315 -0.023 -18.993 1.00 96.50 86 ARG A N 1
ATOM 717 C CA . ARG A 1 86 ? 7.556 -0.848 -17.797 1.00 96.50 86 ARG A CA 1
ATOM 718 C C . ARG A 1 86 ? 6.954 -2.241 -17.954 1.00 96.50 86 ARG A C 1
ATOM 720 O O . ARG A 1 86 ? 7.636 -3.221 -17.676 1.00 96.50 86 ARG A O 1
ATOM 727 N N . ASP A 1 87 ? 5.713 -2.347 -18.428 1.00 96.19 87 ASP A N 1
ATOM 728 C CA . ASP A 1 87 ? 5.079 -3.643 -18.701 1.00 96.19 87 ASP A CA 1
ATOM 729 C C . ASP A 1 87 ? 5.870 -4.444 -19.742 1.00 96.19 87 ASP A C 1
ATOM 731 O O . ASP A 1 87 ? 6.097 -5.639 -19.554 1.00 96.19 87 ASP A O 1
ATOM 735 N N . PHE A 1 88 ? 6.338 -3.790 -20.809 1.00 97.62 88 PHE A N 1
ATOM 736 C CA . PHE A 1 88 ? 7.181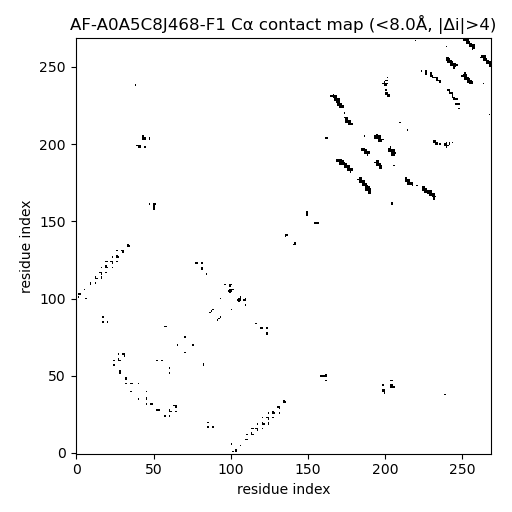 -4.430 -21.815 1.00 97.62 88 PHE A CA 1
ATOM 737 C C . PHE A 1 88 ? 8.479 -4.983 -21.208 1.00 97.62 88 PHE A C 1
ATOM 739 O O . PHE A 1 88 ? 8.773 -6.164 -21.412 1.00 97.62 88 PHE A O 1
ATOM 746 N N . LEU A 1 89 ? 9.198 -4.176 -20.412 1.00 97.44 89 LEU A N 1
ATOM 747 C CA . LEU A 1 89 ? 10.408 -4.606 -19.700 1.00 97.44 89 LEU A CA 1
ATOM 748 C C . LEU A 1 89 ? 10.165 -5.844 -18.833 1.00 97.44 89 LEU A C 1
ATOM 750 O O . LEU A 1 89 ? 10.931 -6.801 -18.902 1.00 97.44 89 LEU A O 1
ATOM 754 N N . VAL A 1 90 ? 9.088 -5.836 -18.046 1.00 95.50 90 VAL A N 1
ATOM 755 C CA . VAL A 1 90 ? 8.795 -6.898 -17.074 1.00 95.50 90 VAL A CA 1
ATOM 756 C C . VAL A 1 90 ? 8.348 -8.198 -17.741 1.00 95.50 90 VAL A C 1
ATOM 758 O O . VAL A 1 90 ? 8.683 -9.274 -17.249 1.00 95.50 90 VAL A O 1
ATOM 761 N N . HIS A 1 91 ? 7.565 -8.121 -18.818 1.00 95.06 91 HIS A N 1
ATOM 762 C CA . HIS A 1 91 ? 6.857 -9.292 -19.339 1.00 95.06 91 HIS A CA 1
ATOM 763 C C . HIS A 1 91 ? 7.465 -9.884 -20.609 1.00 95.06 91 HIS A C 1
ATOM 765 O O . HIS A 1 91 ? 7.515 -11.106 -20.727 1.00 95.06 91 HIS A O 1
ATOM 771 N N . ASN A 1 92 ? 7.922 -9.049 -21.547 1.00 95.94 92 ASN A N 1
ATOM 772 C CA . ASN A 1 92 ? 8.208 -9.499 -22.916 1.00 95.94 92 ASN A CA 1
ATOM 773 C C . ASN A 1 92 ? 9.629 -9.186 -23.394 1.00 95.94 92 ASN A C 1
ATOM 775 O O . ASN A 1 92 ? 10.065 -9.771 -24.381 1.00 95.94 92 ASN A O 1
ATOM 779 N N . TYR A 1 93 ? 10.365 -8.305 -22.712 1.00 98.00 93 TYR A N 1
ATOM 780 C CA . TYR A 1 93 ? 11.620 -7.740 -23.219 1.00 98.00 93 TYR A CA 1
ATOM 781 C C . TYR A 1 93 ? 12.615 -8.780 -23.731 1.00 98.00 93 TYR A C 1
ATOM 783 O O . TYR A 1 93 ? 13.020 -8.731 -24.887 1.00 98.00 93 TYR A O 1
ATOM 791 N N . TRP A 1 94 ? 12.970 -9.765 -22.904 1.00 96.94 94 TRP A N 1
ATOM 792 C CA . TRP A 1 94 ? 13.972 -10.765 -23.281 1.00 96.94 94 TRP A CA 1
ATOM 793 C C . TRP A 1 94 ? 13.508 -11.717 -24.381 1.00 96.94 94 TRP A C 1
ATOM 795 O O . TRP A 1 94 ? 14.336 -12.215 -25.139 1.00 96.94 94 TRP A O 1
ATOM 805 N N . TRP A 1 95 ? 12.201 -11.961 -24.478 1.00 96.94 95 TRP A N 1
ATOM 806 C CA . TRP A 1 95 ? 11.631 -12.761 -25.557 1.00 96.94 95 TRP A CA 1
ATOM 807 C C . TRP A 1 95 ? 11.700 -11.996 -26.882 1.00 96.94 95 TRP A C 1
ATOM 809 O O . TRP A 1 95 ? 12.235 -12.501 -27.865 1.00 96.94 95 TRP A O 1
ATOM 819 N N . ASP A 1 96 ? 11.252 -10.742 -26.879 1.00 97.69 96 ASP A N 1
ATOM 820 C CA . ASP A 1 96 ? 11.189 -9.888 -28.069 1.00 97.69 96 ASP A CA 1
ATOM 821 C C . ASP A 1 96 ? 12.563 -9.366 -28.521 1.00 97.69 96 ASP A C 1
ATOM 823 O O . ASP A 1 96 ? 12.679 -8.824 -29.621 1.00 97.69 96 ASP A O 1
ATOM 827 N N . ARG A 1 97 ? 13.592 -9.484 -27.674 1.00 97.44 97 ARG A N 1
ATOM 828 C CA . ARG A 1 97 ? 14.975 -9.041 -27.932 1.00 97.44 97 ARG A CA 1
ATOM 829 C C . ARG A 1 97 ? 15.987 -10.182 -27.951 1.00 97.44 97 ARG A C 1
ATOM 831 O O . ARG A 1 97 ? 17.194 -9.952 -27.852 1.00 97.44 97 ARG A O 1
ATOM 838 N N . SER A 1 98 ? 15.522 -11.428 -28.054 1.00 96.19 98 SER A N 1
ATOM 839 C CA . SER A 1 98 ? 16.406 -12.593 -27.974 1.00 96.19 98 SER A CA 1
ATOM 840 C C . SER A 1 98 ? 17.467 -12.587 -29.078 1.00 96.19 98 SER A C 1
ATOM 842 O O . SER A 1 98 ? 18.598 -12.998 -28.847 1.00 96.19 98 SER A O 1
ATOM 844 N N . VAL A 1 99 ? 17.122 -12.114 -30.280 1.00 96.06 99 VAL A N 1
ATOM 845 C CA . VAL A 1 99 ? 18.058 -12.053 -31.412 1.00 96.06 99 VAL A CA 1
ATOM 846 C C . VAL A 1 99 ? 19.156 -11.030 -31.137 1.00 96.06 99 VAL A C 1
ATOM 848 O O . VAL A 1 99 ? 20.337 -11.353 -31.240 1.00 96.06 99 VAL A O 1
ATOM 851 N N . GLU A 1 100 ? 18.785 -9.819 -30.731 1.00 96.19 100 GLU A N 1
ATOM 852 C CA . GLU A 1 100 ? 19.715 -8.737 -30.417 1.00 96.19 100 GLU A CA 1
ATOM 853 C C . GLU A 1 100 ? 20.633 -9.070 -29.237 1.00 96.19 100 GLU A C 1
ATOM 855 O O . GLU A 1 100 ? 21.776 -8.619 -29.204 1.00 96.19 100 GLU A O 1
ATOM 860 N N . LEU A 1 101 ? 20.159 -9.878 -28.285 1.00 94.69 101 LEU A N 1
ATOM 861 C CA . LEU A 1 101 ? 20.955 -10.313 -27.139 1.00 94.69 101 LEU A CA 1
ATOM 862 C C . LEU A 1 101 ? 22.121 -11.218 -27.564 1.00 94.69 101 LEU A C 1
ATOM 864 O O . LEU A 1 101 ? 23.229 -11.099 -27.033 1.00 94.69 101 LEU A O 1
ATOM 868 N N . TYR A 1 102 ? 21.878 -12.108 -28.530 1.00 91.62 102 TYR A N 1
ATOM 869 C CA . TYR A 1 102 ? 22.833 -13.132 -28.960 1.00 91.62 102 TYR A CA 1
ATOM 870 C C . TYR A 1 102 ? 23.600 -12.782 -30.246 1.00 91.62 102 TYR A C 1
ATOM 872 O O . TYR A 1 102 ? 24.583 -13.455 -30.550 1.00 91.62 102 TYR A O 1
ATOM 880 N N . ASP A 1 103 ? 23.225 -11.731 -30.980 1.00 93.00 103 ASP A N 1
ATOM 881 C CA . ASP A 1 103 ? 24.007 -11.207 -32.107 1.00 93.00 103 ASP A CA 1
ATOM 882 C C . ASP A 1 103 ? 24.878 -10.012 -31.667 1.00 93.00 103 ASP A C 1
ATOM 884 O O . ASP A 1 103 ? 24.355 -8.913 -31.452 1.00 93.00 103 ASP A O 1
ATOM 888 N N . PRO A 1 104 ? 26.218 -10.163 -31.593 1.00 90.81 104 PRO A N 1
ATOM 889 C CA . PRO A 1 104 ? 27.124 -9.087 -31.187 1.00 90.81 104 PRO A CA 1
ATOM 890 C C . PRO A 1 104 ? 27.013 -7.807 -32.025 1.00 90.81 104 PRO A C 1
ATOM 892 O O . PRO A 1 104 ? 27.332 -6.724 -31.532 1.00 90.81 104 PRO A O 1
ATOM 895 N N . ASN A 1 105 ? 26.561 -7.901 -33.280 1.00 92.62 105 ASN A N 1
ATOM 896 C CA . ASN A 1 105 ? 26.384 -6.733 -34.144 1.00 92.62 105 ASN A CA 1
ATOM 897 C C . ASN A 1 105 ? 25.121 -5.940 -33.802 1.00 92.62 105 ASN A C 1
ATOM 899 O O . ASN A 1 105 ? 25.014 -4.780 -34.190 1.00 92.62 105 ASN A O 1
ATOM 903 N N . LEU A 1 106 ? 24.168 -6.541 -33.090 1.00 95.06 106 LEU A N 1
ATOM 904 C CA . LEU A 1 106 ? 22.880 -5.939 -32.750 1.00 95.06 106 LEU A CA 1
ATOM 905 C C . LEU A 1 106 ? 22.778 -5.511 -31.281 1.00 95.06 106 LEU A C 1
ATOM 907 O O . LEU A 1 106 ? 21.929 -4.682 -30.968 1.00 95.06 106 LEU A O 1
ATOM 911 N N . GLN A 1 107 ? 23.671 -5.988 -30.410 1.00 94.38 107 GLN A N 1
ATOM 912 C CA . GLN A 1 107 ? 23.692 -5.667 -28.975 1.00 94.38 107 GLN A CA 1
ATOM 913 C C . GLN A 1 107 ? 23.674 -4.162 -28.658 1.00 94.38 107 GLN A C 1
ATOM 915 O O . GLN A 1 107 ? 23.055 -3.757 -27.678 1.00 94.38 107 GLN A O 1
ATOM 920 N N . HIS A 1 108 ? 24.291 -3.318 -29.496 1.00 94.44 108 HIS A N 1
ATOM 921 C CA . HIS A 1 108 ? 24.256 -1.855 -29.333 1.00 94.44 108 HIS A CA 1
ATOM 922 C C . HIS A 1 108 ? 22.823 -1.299 -29.261 1.00 94.44 108 HIS A C 1
ATOM 924 O O . HIS A 1 108 ? 22.559 -0.397 -28.474 1.00 94.44 108 HIS A O 1
ATOM 930 N N . LYS A 1 109 ? 21.873 -1.902 -29.990 1.00 97.06 109 LYS A N 1
ATOM 931 C CA . LYS A 1 109 ? 20.464 -1.489 -29.972 1.00 97.06 109 LYS A CA 1
ATOM 932 C C . LYS A 1 109 ? 19.817 -1.678 -28.603 1.00 97.06 109 LYS A C 1
ATOM 934 O O . LYS A 1 109 ? 18.953 -0.892 -28.233 1.00 97.06 109 LYS A O 1
ATOM 939 N N . LEU A 1 110 ? 20.230 -2.706 -27.857 1.00 97.69 110 LEU A N 1
ATOM 940 C CA . LEU A 1 110 ? 19.723 -2.957 -26.507 1.00 97.69 110 LEU A CA 1
ATOM 941 C C . LEU A 1 110 ? 20.251 -1.925 -25.520 1.00 97.69 110 LEU A C 1
ATOM 943 O O . LEU A 1 110 ? 19.498 -1.464 -24.670 1.00 97.69 110 LEU A O 1
ATOM 947 N N . PHE A 1 111 ? 21.518 -1.529 -25.653 1.00 96.62 111 PHE A N 1
ATOM 948 C CA . PHE A 1 111 ? 22.072 -0.439 -24.855 1.00 96.62 111 PHE A CA 1
ATOM 949 C C . PHE A 1 111 ? 21.333 0.872 -25.118 1.00 96.62 111 PHE A C 1
ATOM 951 O O . PHE A 1 111 ? 20.886 1.512 -24.168 1.00 96.62 111 PHE A O 1
ATOM 958 N N . ASP A 1 112 ? 21.147 1.228 -26.390 1.0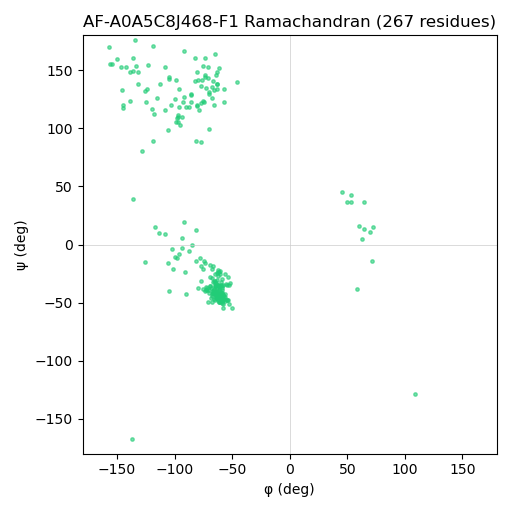0 97.62 112 ASP A N 1
ATOM 959 C CA . ASP A 1 112 ? 20.452 2.455 -26.781 1.00 97.62 112 ASP A CA 1
ATOM 960 C C . ASP A 1 112 ? 18.995 2.465 -26.281 1.00 97.62 112 ASP A C 1
ATOM 962 O O . ASP A 1 112 ? 18.529 3.467 -25.735 1.00 97.62 112 ASP A O 1
ATOM 966 N N . GLU A 1 113 ? 18.275 1.342 -26.406 1.00 98.31 113 GLU A N 1
ATOM 967 C CA . GLU A 1 113 ? 16.892 1.209 -25.929 1.00 98.31 113 GLU A CA 1
ATOM 968 C C . GLU A 1 113 ? 16.795 1.309 -24.397 1.00 98.31 113 GLU A C 1
ATOM 970 O O . GLU A 1 113 ? 15.966 2.064 -23.880 1.00 98.31 113 GLU A O 1
ATOM 975 N N . LEU A 1 114 ? 17.652 0.597 -23.658 1.00 98.56 114 LEU A N 1
ATOM 976 C CA . LEU A 1 114 ? 17.644 0.600 -22.190 1.00 98.56 114 LEU A CA 1
ATOM 977 C C . LEU A 1 114 ? 18.095 1.938 -21.602 1.00 98.56 114 LEU A C 1
ATOM 979 O O . LEU A 1 114 ? 17.546 2.370 -20.584 1.00 98.56 114 LEU A O 1
ATOM 983 N N . GLU A 1 115 ? 19.057 2.618 -22.227 1.00 98.25 115 GLU A N 1
ATOM 984 C CA . GLU A 1 115 ? 19.456 3.965 -21.813 1.00 98.25 115 GLU A CA 1
ATOM 985 C C . GLU A 1 115 ? 18.330 4.967 -22.090 1.00 98.25 115 GLU A C 1
ATOM 987 O O . GLU A 1 115 ? 17.993 5.761 -21.212 1.00 98.25 115 GLU A O 1
ATOM 992 N N . ALA A 1 116 ? 17.664 4.883 -23.247 1.00 98.50 116 ALA A N 1
ATOM 993 C CA . ALA A 1 116 ? 16.506 5.724 -23.545 1.00 98.50 116 ALA A CA 1
ATOM 994 C C . ALA A 1 116 ? 15.364 5.508 -22.537 1.00 98.50 116 ALA A C 1
ATOM 996 O O . ALA A 1 116 ? 14.766 6.474 -22.060 1.00 98.50 116 ALA A O 1
ATOM 997 N N . TYR A 1 117 ? 15.083 4.256 -22.161 1.00 98.56 117 TYR A N 1
ATOM 998 C CA . TYR A 1 117 ? 14.095 3.951 -21.120 1.00 98.56 117 TYR A CA 1
ATOM 999 C C . TYR A 1 117 ? 14.530 4.492 -19.763 1.00 98.56 117 TYR A C 1
ATOM 1001 O O . TYR A 1 117 ? 13.713 5.057 -19.043 1.00 98.56 117 TYR A O 1
ATOM 1009 N N . THR A 1 118 ? 15.811 4.367 -19.428 1.00 98.62 118 THR A N 1
ATOM 1010 C CA . THR A 1 118 ? 16.371 4.890 -18.182 1.00 98.62 118 THR A CA 1
ATOM 1011 C C . THR A 1 118 ? 16.205 6.403 -18.084 1.00 98.62 118 THR A C 1
ATOM 1013 O O . THR A 1 118 ? 15.690 6.888 -17.078 1.00 98.62 118 THR A O 1
ATOM 1016 N N . ILE A 1 119 ? 16.584 7.148 -19.125 1.00 98.62 119 ILE A N 1
ATOM 1017 C CA . ILE A 1 119 ? 16.427 8.609 -19.185 1.00 98.62 119 ILE A CA 1
ATOM 1018 C C . ILE A 1 119 ? 14.956 8.987 -19.011 1.00 98.62 119 ILE A C 1
ATOM 1020 O O . ILE A 1 119 ? 14.627 9.829 -18.176 1.00 98.62 119 ILE A O 1
ATOM 1024 N N . PHE A 1 120 ? 14.066 8.315 -19.741 1.00 98.69 120 PHE A N 1
ATOM 1025 C CA . PHE A 1 120 ? 12.633 8.556 -19.642 1.00 98.69 120 PHE A CA 1
ATOM 1026 C C . PHE A 1 120 ? 12.091 8.259 -18.235 1.00 98.69 120 PHE A C 1
ATOM 1028 O O . PHE A 1 120 ? 11.363 9.065 -17.668 1.00 98.69 120 PHE A O 1
ATOM 1035 N N . PHE A 1 121 ? 12.472 7.143 -17.612 1.00 98.56 121 PHE A N 1
ATOM 1036 C CA . PHE A 1 121 ? 12.020 6.812 -16.259 1.00 98.56 121 PHE A CA 1
ATOM 1037 C C . PHE A 1 121 ? 12.561 7.774 -15.200 1.00 98.56 121 PHE A C 1
ATOM 1039 O O . PHE A 1 121 ? 11.857 8.045 -14.229 1.00 98.56 121 PHE A O 1
ATOM 1046 N N . ILE A 1 122 ? 13.770 8.316 -15.381 1.00 98.44 122 ILE A N 1
ATOM 1047 C CA . ILE A 1 122 ? 14.301 9.384 -14.523 1.00 98.44 122 ILE A CA 1
ATOM 1048 C C . ILE A 1 122 ? 13.415 10.625 -14.629 1.00 98.44 122 ILE A C 1
ATOM 1050 O O . ILE A 1 122 ? 13.038 11.169 -13.596 1.00 98.44 122 ILE A O 1
ATOM 1054 N N . GLU A 1 123 ? 13.031 11.034 -15.840 1.00 98.00 123 GLU A N 1
ATOM 1055 C CA . GLU A 1 123 ? 12.133 12.178 -16.042 1.00 98.00 123 GLU A CA 1
ATOM 1056 C C . GLU A 1 123 ? 10.813 12.000 -15.276 1.00 98.00 123 GLU A C 1
ATOM 1058 O O . GLU A 1 123 ? 10.416 12.878 -14.509 1.00 98.00 123 GLU A O 1
ATOM 1063 N N . ILE A 1 124 ? 10.169 10.833 -15.404 1.00 97.38 124 ILE A N 1
ATOM 1064 C CA . ILE A 1 124 ? 8.936 10.529 -14.660 1.00 97.38 124 ILE A CA 1
ATOM 1065 C C . ILE A 1 124 ? 9.181 10.545 -13.152 1.00 97.38 124 ILE A C 1
ATOM 1067 O O . ILE A 1 124 ? 8.372 11.079 -12.393 1.00 97.38 124 ILE A O 1
ATOM 1071 N N . ASN A 1 125 ? 10.295 9.975 -12.698 1.00 96.62 125 ASN A N 1
ATOM 1072 C CA . ASN A 1 125 ? 10.635 9.947 -11.283 1.00 96.62 125 ASN A CA 1
ATOM 1073 C C . ASN A 1 125 ? 10.797 11.358 -10.708 1.00 96.62 125 ASN A C 1
ATOM 1075 O O . ASN A 1 125 ? 10.343 11.610 -9.596 1.00 96.62 125 ASN A O 1
ATOM 1079 N N . GLU A 1 126 ? 11.386 12.290 -11.457 1.00 95.94 126 GLU A N 1
ATOM 1080 C CA . GLU A 1 126 ? 11.516 13.683 -11.023 1.00 95.94 126 GLU A CA 1
ATOM 1081 C C . GLU A 1 126 ? 10.162 14.407 -10.963 1.00 95.94 126 GLU A C 1
ATOM 1083 O O . GLU A 1 126 ? 9.912 15.126 -9.995 1.00 95.94 126 GLU A O 1
ATOM 1088 N N . ILE A 1 127 ? 9.240 14.145 -11.899 1.00 94.00 127 ILE A N 1
ATOM 1089 C CA . ILE A 1 127 ? 7.851 14.649 -11.823 1.00 94.00 127 ILE A CA 1
ATOM 1090 C C . ILE A 1 127 ? 7.183 14.162 -10.526 1.00 94.00 127 ILE A C 1
ATOM 1092 O O . ILE A 1 127 ? 6.665 14.953 -9.735 1.00 94.00 127 ILE A O 1
ATOM 1096 N N . ILE A 1 128 ? 7.251 12.855 -10.260 1.00 93.75 128 ILE A N 1
ATOM 1097 C CA . ILE A 1 128 ? 6.656 12.234 -9.068 1.00 93.75 128 ILE A CA 1
ATOM 1098 C C . ILE A 1 128 ? 7.305 12.743 -7.774 1.00 93.75 128 ILE A C 1
ATOM 1100 O O . ILE A 1 128 ? 6.610 12.987 -6.782 1.00 93.75 128 ILE A O 1
ATOM 1104 N N . LYS A 1 129 ? 8.627 12.933 -7.757 1.00 91.94 129 LYS A N 1
ATOM 1105 C CA . LYS A 1 129 ? 9.339 13.531 -6.619 1.00 91.94 129 LYS A CA 1
ATOM 1106 C C . LYS A 1 129 ? 8.903 14.966 -6.370 1.00 91.94 129 LYS A C 1
ATOM 1108 O O . LYS A 1 129 ? 8.658 15.302 -5.215 1.00 91.94 129 LYS A O 1
ATOM 1113 N N . GLY A 1 130 ? 8.777 15.781 -7.417 1.00 90.56 130 GLY A N 1
ATOM 1114 C CA . GLY A 1 130 ? 8.338 17.171 -7.304 1.00 90.56 130 GLY A CA 1
ATOM 1115 C C . GLY A 1 130 ? 6.985 17.284 -6.604 1.00 90.56 130 GLY A C 1
ATOM 1116 O O . GLY A 1 130 ? 6.839 18.058 -5.661 1.00 90.56 130 GLY A O 1
ATOM 1117 N N . ILE A 1 131 ? 6.028 16.433 -6.983 1.00 88.25 131 ILE A N 1
ATOM 1118 C CA . ILE A 1 131 ? 4.698 16.406 -6.357 1.00 88.25 131 ILE A CA 1
ATOM 1119 C C . ILE A 1 131 ? 4.771 15.911 -4.904 1.00 88.25 131 ILE A C 1
ATOM 1121 O O . ILE A 1 131 ? 4.171 16.503 -4.004 1.00 88.25 131 ILE A O 1
ATOM 1125 N N . ASN A 1 132 ? 5.528 14.840 -4.646 1.00 88.56 132 ASN A N 1
ATOM 1126 C CA . ASN A 1 132 ? 5.711 14.317 -3.290 1.00 88.56 132 ASN A CA 1
ATOM 1127 C C . ASN A 1 132 ? 6.389 15.327 -2.357 1.00 88.56 132 ASN A C 1
ATOM 1129 O O . ASN A 1 132 ? 6.058 15.373 -1.172 1.00 88.56 132 ASN A O 1
ATOM 1133 N N . HIS A 1 133 ? 7.316 16.138 -2.869 1.00 88.00 133 HIS A N 1
ATOM 1134 C CA . HIS A 1 133 ? 8.094 17.080 -2.073 1.00 88.00 133 HIS A CA 1
ATOM 1135 C C . HIS A 1 133 ? 7.198 18.048 -1.298 1.00 88.00 133 HIS A C 1
ATOM 1137 O O . HIS A 1 133 ? 7.373 18.194 -0.088 1.00 88.00 133 HIS A O 1
ATOM 1143 N N . THR A 1 134 ? 6.178 18.611 -1.950 1.00 81.50 134 THR A N 1
ATOM 1144 C CA . THR A 1 134 ? 5.212 19.517 -1.311 1.00 81.50 134 THR A CA 1
ATOM 1145 C C . THR A 1 134 ? 4.486 18.852 -0.139 1.00 81.50 134 THR A C 1
ATOM 1147 O O . THR A 1 134 ? 4.255 19.474 0.899 1.00 81.50 134 THR A O 1
ATOM 1150 N N . VAL A 1 135 ? 4.139 17.569 -0.271 1.00 79.88 135 VAL A N 1
ATOM 1151 C CA . VAL A 1 135 ? 3.444 16.824 0.787 1.00 79.88 135 VAL A CA 1
ATOM 1152 C C . VAL A 1 135 ? 4.394 16.483 1.937 1.00 79.88 135 VAL A C 1
ATOM 1154 O O . VAL A 1 135 ? 4.005 16.591 3.102 1.00 79.88 135 VAL A O 1
ATOM 1157 N N . LEU A 1 136 ? 5.636 16.104 1.632 1.00 85.12 136 LEU A N 1
ATOM 1158 C CA . LEU A 1 136 ? 6.664 15.801 2.631 1.00 85.12 136 LEU A CA 1
ATOM 1159 C C . LEU A 1 136 ? 6.999 17.027 3.488 1.00 85.12 136 LEU A C 1
ATOM 1161 O O . LEU A 1 136 ? 7.028 16.915 4.715 1.00 85.12 136 LEU A O 1
ATOM 1165 N N . GLU A 1 137 ? 7.176 18.195 2.864 1.00 84.38 137 GLU A N 1
ATOM 1166 C CA . GLU A 1 137 ? 7.433 19.460 3.564 1.00 84.38 137 GLU A CA 1
ATOM 1167 C C . GLU A 1 137 ? 6.271 19.848 4.474 1.00 84.38 137 GLU A C 1
ATOM 1169 O O . GLU A 1 137 ? 6.477 20.114 5.659 1.00 84.38 137 GLU A O 1
ATOM 1174 N N . LYS A 1 138 ? 5.034 19.791 3.962 1.00 81.50 138 LYS A N 1
ATOM 1175 C CA . LYS A 1 138 ? 3.823 20.063 4.752 1.00 81.50 138 LYS A CA 1
ATOM 1176 C C . LYS A 1 138 ? 3.745 19.189 6.011 1.00 81.50 138 LYS A C 1
ATOM 1178 O O . LYS A 1 138 ? 3.261 19.638 7.048 1.00 81.50 138 LYS A O 1
ATOM 1183 N N . ASN A 1 139 ? 4.228 17.951 5.926 1.00 77.50 139 ASN A N 1
ATOM 1184 C CA . ASN A 1 139 ? 4.203 16.976 7.014 1.00 77.50 139 ASN A CA 1
ATOM 1185 C C . ASN A 1 139 ? 5.483 16.963 7.874 1.00 77.50 139 ASN A C 1
ATOM 1187 O O . ASN A 1 139 ? 5.599 16.113 8.757 1.00 77.50 139 ASN A O 1
ATOM 1191 N N . ASN A 1 140 ? 6.431 17.885 7.654 1.00 84.06 140 ASN A N 1
ATOM 1192 C CA . ASN A 1 140 ? 7.736 17.933 8.332 1.00 84.06 140 ASN A CA 1
ATOM 1193 C C . ASN A 1 140 ? 8.516 16.606 8.255 1.00 84.06 140 ASN A C 1
ATOM 1195 O O . ASN A 1 140 ? 9.182 16.200 9.211 1.00 84.06 140 ASN A O 1
ATOM 1199 N N . ILE A 1 141 ? 8.414 15.902 7.126 1.00 84.81 141 ILE A N 1
ATOM 1200 C CA . ILE A 1 141 ? 9.106 14.631 6.911 1.00 84.81 141 ILE A CA 1
ATOM 1201 C C . ILE A 1 141 ? 10.501 14.910 6.350 1.00 84.81 141 ILE A C 1
ATOM 1203 O O . ILE A 1 141 ? 10.647 15.434 5.249 1.00 84.81 141 ILE A O 1
ATOM 1207 N N . ASN A 1 142 ? 11.533 14.509 7.095 1.00 87.25 142 ASN A N 1
ATOM 1208 C CA . ASN A 1 142 ? 12.925 14.609 6.668 1.00 87.25 142 ASN A CA 1
ATOM 1209 C C . ASN A 1 142 ? 13.401 13.265 6.090 1.00 87.25 142 ASN A C 1
ATOM 1211 O O . ASN A 1 142 ? 13.655 12.320 6.836 1.00 87.25 142 ASN A O 1
ATOM 1215 N N . LEU A 1 143 ? 13.533 13.195 4.761 1.00 85.44 143 LEU A N 1
ATOM 1216 C CA . LEU A 1 143 ? 13.974 11.982 4.062 1.00 85.44 143 LEU A CA 1
ATOM 1217 C C . LEU A 1 143 ? 15.406 11.568 4.411 1.00 85.44 143 LEU A C 1
ATOM 1219 O O . LEU A 1 143 ? 15.674 10.374 4.495 1.00 85.44 143 LEU A O 1
ATOM 1223 N N . GLN A 1 144 ? 16.305 12.528 4.638 1.00 88.06 144 GLN A N 1
ATOM 1224 C CA . GLN A 1 144 ? 17.681 12.223 5.027 1.00 88.06 144 GLN A CA 1
ATOM 1225 C C . GLN A 1 144 ? 17.706 11.526 6.389 1.00 88.06 144 GLN A C 1
ATOM 1227 O O . GLN A 1 144 ? 18.367 10.506 6.543 1.00 88.06 144 GLN A O 1
ATOM 1232 N N . ARG A 1 145 ? 16.910 12.016 7.345 1.00 90.31 145 ARG A N 1
ATOM 1233 C CA . ARG A 1 145 ? 16.787 11.380 8.660 1.00 90.31 145 ARG A CA 1
ATOM 1234 C C . ARG A 1 145 ? 16.232 9.959 8.553 1.00 90.31 145 ARG A C 1
ATOM 1236 O O . ARG A 1 145 ? 16.772 9.056 9.17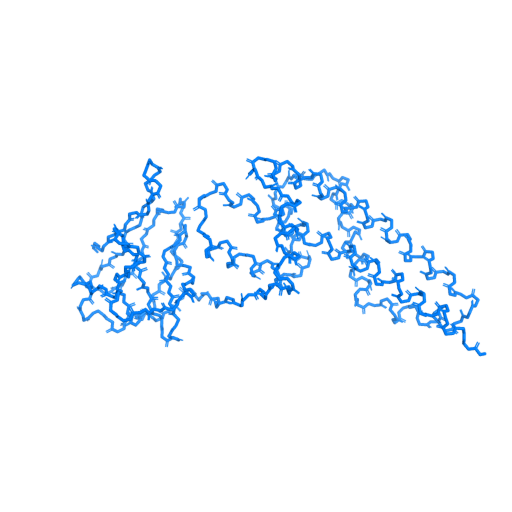4 1.00 90.31 145 ARG A O 1
ATOM 1243 N N . ILE A 1 146 ? 15.193 9.754 7.738 1.00 87.44 146 ILE A N 1
ATOM 1244 C CA . ILE A 1 146 ? 14.630 8.414 7.489 1.00 87.44 146 ILE A CA 1
ATOM 1245 C C . ILE A 1 146 ? 15.694 7.489 6.891 1.00 87.44 146 ILE A C 1
ATOM 1247 O O . ILE A 1 146 ? 15.812 6.343 7.303 1.00 87.44 146 ILE A O 1
ATOM 1251 N N . GLN A 1 147 ? 16.482 7.976 5.934 1.00 88.81 147 GLN A N 1
ATOM 1252 C CA . GLN A 1 147 ? 17.552 7.191 5.331 1.00 88.81 147 GLN A CA 1
ATOM 1253 C C . GLN A 1 147 ? 18.634 6.821 6.354 1.00 88.81 147 GLN A C 1
ATOM 1255 O O . GLN A 1 147 ? 19.068 5.674 6.383 1.00 88.81 147 GLN A O 1
ATOM 1260 N N . GLU A 1 148 ? 19.062 7.767 7.192 1.00 92.31 148 GLU A N 1
ATOM 1261 C CA . GLU A 1 148 ? 20.032 7.529 8.267 1.00 92.31 148 GLU A CA 1
ATOM 1262 C C . GLU A 1 148 ? 19.510 6.498 9.276 1.00 92.31 148 GLU A C 1
ATOM 1264 O O . GLU A 1 148 ? 20.242 5.575 9.625 1.00 92.31 148 GLU A O 1
ATOM 1269 N N . GLU A 1 149 ? 18.238 6.603 9.676 1.00 90.19 149 GLU A N 1
ATOM 1270 C CA . GLU A 1 149 ? 17.552 5.619 10.525 1.00 90.19 149 GLU A CA 1
ATOM 1271 C C . GLU A 1 149 ? 17.549 4.231 9.858 1.00 90.19 149 GLU A C 1
ATOM 1273 O O . GLU A 1 149 ? 18.012 3.265 10.456 1.00 90.19 149 GLU A O 1
ATOM 1278 N N . MET A 1 150 ? 17.136 4.126 8.589 1.00 87.75 150 MET A N 1
ATOM 1279 C CA . MET A 1 150 ? 17.110 2.851 7.854 1.00 87.75 150 MET A CA 1
ATOM 1280 C C . MET A 1 150 ? 18.499 2.222 7.674 1.00 87.75 150 MET A C 1
ATOM 1282 O O . MET A 1 150 ? 18.623 1.002 7.697 1.00 87.75 150 MET A O 1
ATOM 1286 N N . ILE A 1 151 ? 19.546 3.028 7.475 1.00 91.38 151 ILE A N 1
ATOM 1287 C CA . ILE A 1 151 ? 20.929 2.533 7.395 1.00 91.38 151 ILE A CA 1
ATOM 1288 C C . ILE A 1 151 ? 21.404 2.053 8.772 1.00 91.38 151 ILE A C 1
ATOM 1290 O O . ILE A 1 151 ? 22.094 1.038 8.852 1.00 91.38 151 ILE A O 1
ATOM 1294 N N . ALA A 1 152 ? 21.044 2.766 9.843 1.00 92.94 152 ALA A N 1
ATOM 1295 C CA . ALA A 1 152 ? 21.443 2.433 11.208 1.00 92.94 152 ALA A CA 1
ATOM 1296 C C . ALA A 1 152 ? 20.845 1.106 11.703 1.00 92.94 152 ALA A C 1
ATOM 1298 O O . ALA A 1 152 ? 21.511 0.406 12.464 1.00 92.94 152 ALA A O 1
ATOM 1299 N N . GLU A 1 153 ? 19.650 0.732 11.237 1.00 89.25 153 GLU A N 1
ATOM 1300 C CA . GLU A 1 153 ? 19.049 -0.587 11.500 1.00 89.25 153 GLU A CA 1
ATOM 1301 C C . GLU A 1 153 ? 19.901 -1.744 10.942 1.00 89.25 153 GLU A C 1
ATOM 1303 O O . GLU A 1 153 ? 19.818 -2.871 11.421 1.00 89.25 153 GLU A O 1
ATOM 1308 N N . GLY A 1 154 ? 20.751 -1.494 9.936 1.00 90.06 154 GLY A N 1
ATOM 1309 C CA . GLY A 1 154 ? 21.670 -2.486 9.360 1.00 90.06 154 GLY A CA 1
ATOM 1310 C C . GLY A 1 154 ? 21.003 -3.580 8.515 1.00 90.06 154 GLY A C 1
ATOM 1311 O O . GLY A 1 154 ? 21.682 -4.258 7.742 1.00 90.06 154 GLY A O 1
ATOM 1312 N N . GLU A 1 155 ? 19.683 -3.718 8.597 1.00 89.25 155 GLU A N 1
ATOM 1313 C CA . GLU A 1 155 ? 18.861 -4.602 7.780 1.00 89.25 155 GLU A CA 1
ATOM 1314 C C . GLU A 1 155 ? 17.622 -3.875 7.245 1.00 89.25 155 GLU A C 1
ATOM 1316 O O . GLU A 1 155 ? 17.154 -2.888 7.807 1.00 89.25 155 GLU A O 1
ATOM 1321 N N . THR A 1 156 ? 17.091 -4.340 6.109 1.00 83.38 156 THR A N 1
ATOM 1322 C CA . THR A 1 156 ? 15.852 -3.772 5.560 1.00 83.38 156 THR A CA 1
ATOM 1323 C C . THR A 1 156 ? 14.667 -4.261 6.392 1.00 83.38 156 THR A C 1
ATOM 1325 O O . THR A 1 156 ? 14.458 -5.476 6.450 1.00 83.38 156 THR A O 1
ATOM 1328 N N . PRO A 1 157 ? 13.853 -3.361 6.978 1.00 81.75 157 PRO A N 1
ATOM 1329 C CA . PRO A 1 157 ? 12.681 -3.767 7.738 1.00 81.75 157 PRO A CA 1
ATOM 1330 C C . PRO A 1 157 ? 11.733 -4.607 6.884 1.00 81.75 157 PRO A C 1
ATOM 1332 O O . PRO A 1 157 ? 11.414 -4.257 5.742 1.00 81.75 157 PRO A O 1
ATOM 1335 N N . ILE A 1 158 ? 11.259 -5.718 7.442 1.00 83.56 158 ILE A N 1
ATOM 1336 C CA . ILE A 1 158 ? 10.287 -6.569 6.763 1.00 83.56 158 ILE A CA 1
ATOM 1337 C C . ILE A 1 158 ? 8.925 -5.882 6.834 1.00 83.56 158 ILE A C 1
ATOM 1339 O O . ILE A 1 158 ? 8.408 -5.602 7.915 1.00 83.56 158 ILE A O 1
ATOM 1343 N N . LEU A 1 159 ? 8.314 -5.646 5.671 1.00 84.75 159 LEU A N 1
ATOM 1344 C CA . LEU A 1 159 ? 6.928 -5.203 5.614 1.00 84.75 159 LEU A CA 1
ATOM 1345 C C . LEU A 1 159 ? 6.021 -6.361 6.035 1.00 84.75 159 LEU A C 1
ATOM 1347 O O . LEU A 1 159 ? 5.735 -7.272 5.254 1.00 84.75 159 LEU A O 1
ATOM 1351 N N . GLU A 1 160 ? 5.593 -6.334 7.289 1.00 85.44 160 GLU A N 1
ATOM 1352 C CA . GLU A 1 160 ? 4.780 -7.403 7.839 1.00 85.44 160 GLU A CA 1
ATOM 1353 C C . GLU A 1 160 ? 3.422 -7.525 7.133 1.00 85.44 160 GLU A C 1
ATOM 1355 O O . GLU A 1 160 ? 2.730 -6.519 6.931 1.00 85.44 160 GLU A O 1
ATOM 1360 N N . PRO A 1 161 ? 2.962 -8.754 6.849 1.00 88.38 161 PRO A N 1
ATOM 1361 C CA . PRO A 1 161 ? 1.670 -8.962 6.227 1.00 88.38 161 PRO A CA 1
ATOM 1362 C C . PRO A 1 161 ? 0.518 -8.484 7.112 1.00 88.38 161 PRO A C 1
ATOM 1364 O O . PRO A 1 161 ? 0.579 -8.543 8.344 1.00 88.38 161 PRO A O 1
ATOM 1367 N N . PHE A 1 162 ? -0.554 -8.027 6.467 1.00 88.56 162 PHE A N 1
ATOM 1368 C CA . PHE A 1 162 ? -1.820 -7.702 7.118 1.00 88.56 162 PHE A CA 1
ATOM 1369 C C . PHE A 1 162 ? -2.911 -8.668 6.677 1.00 88.56 162 PHE A C 1
ATOM 1371 O O . PHE A 1 162 ? -3.053 -8.999 5.496 1.00 88.56 162 PHE A O 1
ATOM 1378 N N . ARG A 1 163 ? -3.723 -9.105 7.639 1.00 90.38 163 ARG A N 1
ATOM 1379 C CA . ARG A 1 163 ? -4.870 -9.972 7.368 1.00 90.38 163 ARG A CA 1
ATOM 1380 C C . ARG A 1 163 ? -6.034 -9.120 6.869 1.00 90.38 163 ARG A C 1
ATOM 1382 O O . ARG A 1 163 ? -6.515 -8.250 7.578 1.00 90.38 163 ARG A O 1
ATOM 1389 N N . LYS A 1 164 ? -6.534 -9.370 5.657 1.00 90.88 164 LYS A N 1
ATOM 1390 C CA . LYS A 1 164 ? -7.647 -8.589 5.091 1.00 90.88 164 LYS A CA 1
ATOM 1391 C C . LYS A 1 164 ? -8.971 -8.883 5.807 1.00 90.88 164 LYS A C 1
ATOM 1393 O O . LYS A 1 164 ? -9.371 -10.041 5.904 1.00 90.88 164 LYS A O 1
ATOM 1398 N N . LEU A 1 165 ? -9.681 -7.837 6.241 1.00 93.75 165 LEU A N 1
ATOM 1399 C CA . LEU A 1 165 ? -11.046 -7.955 6.773 1.00 93.75 165 LEU A CA 1
ATOM 1400 C C . LEU A 1 165 ? -12.053 -8.373 5.693 1.00 93.75 165 LEU A C 1
ATOM 1402 O O . LEU A 1 165 ? -12.082 -7.828 4.585 1.00 93.75 165 LEU A O 1
ATOM 1406 N N . LYS A 1 166 ? -12.925 -9.316 6.040 1.00 94.50 166 LYS A N 1
ATOM 1407 C CA . LYS A 1 166 ? -14.129 -9.690 5.300 1.00 94.50 166 LYS A CA 1
ATOM 1408 C C . LYS A 1 166 ? -15.257 -8.717 5.651 1.00 94.50 166 LYS A C 1
ATOM 1410 O O . LYS A 1 166 ? -15.266 -8.076 6.698 1.00 94.50 166 LYS A O 1
ATOM 1415 N N . LYS A 1 167 ? -16.275 -8.654 4.786 1.00 93.00 167 LYS A N 1
ATOM 1416 C CA . LYS A 1 167 ? -17.506 -7.878 5.050 1.00 93.00 167 LYS A CA 1
ATOM 1417 C C . LYS A 1 167 ? -18.286 -8.388 6.269 1.00 93.00 167 LYS A C 1
ATOM 1419 O O . LYS A 1 167 ? -19.127 -7.678 6.807 1.00 93.00 167 LYS A O 1
ATOM 1424 N N . SER A 1 168 ? -18.067 -9.647 6.635 1.00 94.81 168 SER A N 1
ATOM 1425 C CA . SER A 1 168 ? -18.768 -10.330 7.707 1.00 94.81 168 SER A CA 1
ATOM 1426 C C . SER A 1 168 ? -17.795 -11.281 8.392 1.00 94.81 168 SER A C 1
ATOM 1428 O O . SER A 1 168 ? -17.236 -12.156 7.732 1.00 94.81 168 SER A O 1
ATOM 1430 N N . GLU A 1 169 ? -17.580 -11.070 9.684 1.00 96.88 169 GLU A N 1
ATOM 1431 C CA . GLU A 1 169 ? -16.651 -11.813 10.538 1.00 96.88 169 GLU A CA 1
ATOM 1432 C C . GLU A 1 169 ? -17.402 -12.508 11.678 1.00 96.88 169 GLU A C 1
ATOM 1434 O O . GLU A 1 169 ? -18.591 -12.254 11.914 1.00 96.88 169 GLU A O 1
ATOM 1439 N N . VAL A 1 170 ? -16.702 -13.367 12.414 1.00 97.31 170 VAL A N 1
ATOM 1440 C CA . VAL A 1 170 ? -17.170 -13.902 13.694 1.00 97.31 170 VAL A CA 1
ATOM 1441 C C . VAL A 1 170 ? -16.340 -13.265 14.802 1.00 97.31 170 VAL A C 1
ATOM 1443 O O . VAL A 1 170 ? -15.131 -13.458 14.869 1.00 97.31 170 VAL A O 1
ATOM 1446 N N . LEU A 1 171 ? -16.998 -12.484 15.658 1.00 97.31 171 LEU A N 1
ATOM 1447 C CA . LEU A 1 171 ? -16.375 -11.860 16.824 1.00 97.31 171 LEU A CA 1
ATOM 1448 C C . LEU A 1 171 ? -16.518 -12.815 18.012 1.00 97.31 171 LEU A C 1
ATOM 1450 O O . LEU A 1 171 ? -17.643 -13.147 18.403 1.00 97.31 171 LEU A O 1
ATOM 1454 N N . VAL A 1 172 ? -15.394 -13.275 18.558 1.00 97.38 172 VAL A N 1
ATOM 1455 C CA . VAL A 1 172 ? -15.357 -14.265 19.648 1.00 97.38 172 VAL A CA 1
ATOM 1456 C C . VAL A 1 172 ? -15.096 -13.644 21.013 1.00 97.38 172 VAL A C 1
ATOM 1458 O O . VAL A 1 172 ? -15.479 -14.247 22.011 1.00 97.38 172 VAL A O 1
ATOM 1461 N N . ASP A 1 173 ? -14.516 -12.443 21.060 1.00 96.88 173 ASP A N 1
ATOM 1462 C CA . ASP A 1 173 ? -14.338 -11.691 22.303 1.00 96.88 173 ASP A CA 1
ATOM 1463 C C . ASP A 1 173 ? -14.241 -10.175 22.047 1.00 96.88 173 ASP A C 1
ATOM 1465 O O . ASP A 1 173 ? -13.856 -9.734 20.957 1.00 96.88 173 ASP A O 1
ATOM 1469 N N . LEU A 1 174 ? -14.583 -9.375 23.057 1.00 97.44 174 LEU A N 1
ATOM 1470 C CA . LEU A 1 174 ? -14.383 -7.924 23.098 1.00 97.44 174 LEU A CA 1
ATOM 1471 C C . LEU A 1 174 ? -14.059 -7.497 24.530 1.00 97.44 174 LEU A C 1
ATOM 1473 O O . LEU A 1 174 ? -14.901 -7.581 25.425 1.00 97.44 174 LEU A O 1
ATOM 1477 N N . PHE A 1 175 ? -12.865 -6.951 24.725 1.00 96.94 175 PHE A N 1
ATOM 1478 C CA . PHE A 1 175 ? -12.380 -6.506 26.029 1.00 96.94 175 PHE A CA 1
ATOM 1479 C C . PHE A 1 175 ? -11.702 -5.139 25.935 1.00 96.94 175 PHE A C 1
ATOM 1481 O O . PHE A 1 175 ? -11.311 -4.686 24.860 1.00 96.94 175 PHE A O 1
ATOM 1488 N N . GLY A 1 176 ? -11.573 -4.452 27.067 1.00 96.88 176 GLY A N 1
ATOM 1489 C CA . GLY A 1 176 ? -10.676 -3.307 27.178 1.00 96.88 176 GLY A CA 1
ATOM 1490 C C . GLY A 1 176 ? -9.242 -3.795 27.364 1.00 96.88 176 GLY A C 1
ATOM 1491 O O . GLY A 1 176 ? -9.018 -4.757 28.085 1.00 96.88 176 GLY A O 1
ATOM 1492 N N . TYR A 1 177 ? -8.263 -3.143 26.753 1.00 97.12 177 TYR A N 1
ATOM 1493 C CA . TYR A 1 177 ? -6.849 -3.478 26.903 1.00 97.12 177 TYR A CA 1
ATOM 1494 C C . TYR A 1 177 ? -6.061 -2.261 27.358 1.00 97.12 177 TYR A C 1
ATOM 1496 O O . TYR A 1 177 ? -6.095 -1.216 26.697 1.00 97.12 177 TYR A O 1
ATOM 1504 N N . ARG A 1 178 ? -5.374 -2.378 28.496 1.00 94.31 178 ARG A N 1
ATOM 1505 C CA . ARG A 1 178 ? -4.557 -1.300 29.055 1.00 94.31 178 ARG A CA 1
ATOM 1506 C C . ARG A 1 178 ? -3.239 -1.200 28.289 1.00 94.31 178 ARG A C 1
ATOM 1508 O O . ARG A 1 178 ? -2.232 -1.783 28.657 1.00 94.31 178 ARG A O 1
ATOM 1515 N N . ASN A 1 179 ? -3.254 -0.412 27.220 1.00 88.88 179 ASN A N 1
ATOM 1516 C CA . ASN A 1 179 ? -2.062 -0.129 26.424 1.00 88.88 179 ASN A CA 1
ATOM 1517 C C . ASN A 1 179 ? -1.176 0.975 27.028 1.00 88.88 179 ASN A C 1
ATOM 1519 O O . ASN A 1 179 ? -0.046 1.152 26.598 1.00 88.88 179 ASN A O 1
ATOM 1523 N N . ASN A 1 180 ? -1.692 1.739 27.997 1.00 86.19 180 ASN A N 1
ATOM 1524 C CA . ASN A 1 180 ? -0.962 2.767 28.736 1.00 86.19 180 ASN A CA 1
ATOM 1525 C C . ASN A 1 180 ? -1.532 2.901 30.160 1.00 86.19 180 ASN A C 1
ATOM 1527 O O . ASN A 1 180 ? -2.704 2.589 30.378 1.00 86.19 180 ASN A O 1
ATOM 1531 N N . PRO A 1 181 ? -0.782 3.457 31.134 1.00 83.88 181 PRO A N 1
ATOM 1532 C CA . PRO A 1 181 ? -1.228 3.537 32.531 1.00 83.88 181 PRO A CA 1
ATOM 1533 C C . PRO A 1 181 ? -2.610 4.184 32.731 1.00 83.88 181 PRO A C 1
ATOM 1535 O O . PRO A 1 181 ? -3.377 3.753 33.592 1.00 83.88 181 PRO A O 1
ATOM 1538 N N . ASN A 1 182 ? -2.942 5.178 31.895 1.00 83.88 182 ASN A N 1
ATOM 1539 C CA . ASN A 1 182 ? -4.136 6.021 32.019 1.00 83.88 182 ASN A CA 1
ATOM 1540 C C . ASN A 1 182 ? -5.165 5.833 30.890 1.00 83.88 182 ASN A C 1
ATOM 1542 O O . ASN A 1 182 ? -6.089 6.641 30.769 1.00 83.88 182 ASN A O 1
ATOM 1546 N N . SER A 1 183 ? -5.018 4.820 30.035 1.00 85.31 183 SER A N 1
ATOM 1547 C CA . SER A 1 183 ? -5.981 4.556 28.964 1.00 85.31 183 SER A CA 1
ATOM 1548 C C . SER A 1 183 ? -6.115 3.075 28.674 1.00 85.31 183 SER A C 1
ATOM 1550 O O . SER A 1 183 ? -5.183 2.299 28.856 1.00 85.31 183 SER A O 1
ATOM 1552 N N . TYR A 1 184 ? -7.282 2.702 28.171 1.00 91.81 184 TYR A N 1
ATOM 1553 C CA . TYR A 1 184 ? -7.474 1.409 27.548 1.00 91.81 184 TYR A CA 1
ATOM 1554 C C . TYR A 1 184 ? -8.190 1.585 26.213 1.00 91.81 184 TYR A C 1
ATOM 1556 O O . TYR A 1 184 ? -8.986 2.511 26.023 1.00 91.81 184 TYR A O 1
ATOM 1564 N N . ILE A 1 185 ? -7.876 0.694 25.287 1.00 94.69 185 ILE A N 1
ATOM 1565 C CA . ILE A 1 185 ? -8.483 0.612 23.959 1.00 94.69 185 ILE A CA 1
ATOM 1566 C C . ILE A 1 185 ? -9.378 -0.624 23.906 1.00 94.69 185 ILE A C 1
ATOM 1568 O O . ILE A 1 185 ? -9.128 -1.575 24.645 1.00 94.69 185 ILE A O 1
ATOM 1572 N N . PRO A 1 186 ? -10.428 -0.652 23.078 1.00 96.94 186 PRO A N 1
ATOM 1573 C CA . PRO A 1 186 ? -11.172 -1.880 22.881 1.00 96.94 186 PRO A CA 1
ATOM 1574 C C . PRO A 1 186 ? -10.366 -2.791 21.949 1.00 96.94 186 PRO A C 1
ATOM 1576 O O . PRO A 1 186 ? -9.831 -2.341 20.927 1.00 96.94 186 PRO A O 1
ATOM 1579 N N . ILE A 1 187 ? -10.298 -4.067 22.304 1.00 97.88 187 ILE A N 1
ATOM 1580 C CA . ILE A 1 187 ? -9.734 -5.126 21.478 1.00 97.88 187 ILE A CA 1
ATOM 1581 C C . ILE A 1 187 ? -10.846 -6.095 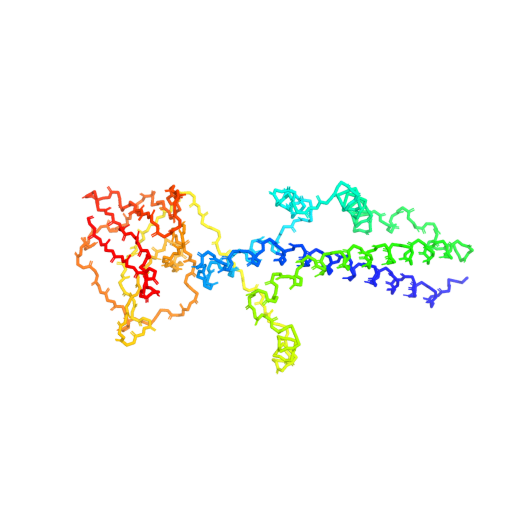21.110 1.00 97.88 187 ILE A C 1
ATOM 1583 O O . ILE A 1 187 ? -11.542 -6.622 21.973 1.00 97.88 187 ILE A O 1
ATOM 1587 N N . PHE A 1 188 ? -10.986 -6.316 19.812 1.00 98.00 188 PHE A N 1
ATOM 1588 C CA . PHE A 1 188 ? -11.908 -7.244 19.184 1.00 98.00 188 PHE A CA 1
ATOM 1589 C C . PHE A 1 188 ? -11.105 -8.473 18.764 1.00 98.00 188 PHE A C 1
ATOM 1591 O O . PHE A 1 188 ? -10.167 -8.355 17.972 1.00 98.00 188 PHE A O 1
ATOM 1598 N N . GLN A 1 189 ? -11.460 -9.643 19.285 1.00 97.81 189 GLN A N 1
ATOM 1599 C CA . GLN A 1 189 ? -10.848 -10.903 18.877 1.00 97.81 189 GLN A CA 1
ATOM 1600 C C . GLN A 1 189 ? -11.753 -11.613 17.873 1.00 97.81 189 GLN A C 1
ATOM 1602 O O . GLN A 1 189 ? -12.931 -11.853 18.153 1.00 97.81 189 GLN A O 1
ATOM 1607 N N . LEU A 1 190 ? -11.209 -11.956 16.707 1.00 97.69 190 LEU A N 1
ATOM 1608 C CA . LEU A 1 190 ? -11.926 -12.719 15.683 1.00 97.69 190 LEU A CA 1
ATOM 1609 C C . LEU A 1 190 ? -11.691 -14.231 15.836 1.00 97.69 190 LEU A C 1
ATOM 1611 O O . LEU A 1 190 ? -10.812 -14.669 16.578 1.00 97.69 190 LEU A O 1
ATOM 1615 N N . ASP A 1 191 ? -12.501 -15.036 15.149 1.00 97.19 191 ASP A N 1
ATOM 1616 C CA . ASP A 1 191 ? -12.464 -16.507 15.194 1.00 97.19 191 ASP A CA 1
ATOM 1617 C C . ASP A 1 191 ? -11.150 -17.134 14.706 1.00 97.19 191 ASP A C 1
ATOM 1619 O O . ASP A 1 191 ? -10.797 -18.232 15.131 1.00 97.19 191 ASP A O 1
ATOM 1623 N N . ASP A 1 192 ? -10.396 -16.423 13.873 1.00 95.69 192 ASP A N 1
ATOM 1624 C CA . ASP A 1 192 ? -9.035 -16.781 13.458 1.00 95.69 192 ASP A CA 1
ATOM 1625 C C . ASP A 1 192 ? -7.948 -16.391 14.478 1.00 95.69 192 ASP A C 1
ATOM 1627 O O . ASP A 1 192 ? -6.758 -16.440 14.167 1.00 95.69 192 ASP A O 1
ATOM 1631 N N . LEU A 1 193 ? -8.351 -16.024 15.699 1.00 94.94 193 LEU A N 1
ATOM 1632 C CA . LEU A 1 193 ? -7.496 -15.625 16.820 1.00 94.94 193 LEU A CA 1
ATOM 1633 C C . LEU A 1 193 ? -6.698 -14.335 16.584 1.00 94.94 193 LEU A C 1
ATOM 1635 O O . LEU A 1 193 ? -5.799 -14.021 17.365 1.00 94.94 193 LEU A O 1
ATOM 1639 N N . THR A 1 194 ? -7.032 -13.560 15.550 1.00 95.81 194 THR A N 1
ATOM 1640 C CA . THR A 1 194 ? -6.427 -12.243 15.330 1.00 95.81 194 THR A CA 1
ATOM 1641 C C . THR A 1 194 ? -7.075 -11.168 16.203 1.00 95.81 194 THR A C 1
ATOM 1643 O O . THR A 1 194 ? -8.272 -11.217 16.505 1.00 95.81 194 THR A O 1
ATOM 1646 N N . TYR A 1 195 ? -6.275 -10.174 16.598 1.00 97.06 195 TYR A N 1
ATOM 1647 C CA . TYR A 1 195 ? -6.709 -9.043 17.417 1.00 97.06 195 TYR A CA 1
ATOM 1648 C C . TYR A 1 195 ? -6.849 -7.773 16.587 1.00 97.06 195 TYR A C 1
ATOM 1650 O O . TYR A 1 195 ? -6.063 -7.497 15.679 1.00 97.06 195 TYR A O 1
ATOM 1658 N N . TRP A 1 196 ? -7.867 -6.989 16.923 1.00 97.56 196 TRP A N 1
ATOM 1659 C CA . TRP A 1 196 ? -8.266 -5.801 16.185 1.00 97.56 196 TRP A CA 1
ATOM 1660 C C . TRP A 1 196 ? -8.639 -4.678 17.141 1.00 97.56 196 TRP A C 1
ATOM 1662 O O . TRP A 1 196 ? -9.171 -4.920 18.218 1.00 97.56 196 TRP A O 1
ATOM 1672 N N . THR A 1 197 ? -8.399 -3.437 16.742 1.00 96.81 197 THR A N 1
ATOM 1673 C CA . THR A 1 197 ? -8.759 -2.240 17.509 1.00 96.81 197 THR A CA 1
ATOM 1674 C C . THR A 1 197 ? -9.411 -1.197 16.603 1.00 96.81 197 THR A C 1
ATOM 1676 O O . THR A 1 197 ? -9.536 -1.413 15.399 1.00 96.81 197 THR A O 1
ATOM 1679 N N . LEU A 1 198 ? -9.873 -0.082 17.164 1.00 96.12 198 LEU A N 1
ATOM 1680 C CA . LEU A 1 198 ? -10.561 0.966 16.407 1.00 96.12 198 LEU A CA 1
ATOM 1681 C C . LEU A 1 198 ? -9.594 1.779 15.542 1.00 96.12 198 LEU A C 1
ATOM 1683 O O . LEU A 1 198 ? -8.488 2.112 15.963 1.00 96.12 198 LEU A O 1
ATOM 1687 N N . CYS A 1 199 ? -10.070 2.170 14.366 1.00 94.62 199 CYS A N 1
ATOM 1688 C CA . CYS A 1 199 ? -9.463 3.173 13.502 1.00 94.62 199 CYS A CA 1
ATOM 1689 C C . CYS A 1 199 ? -10.536 4.110 12.923 1.00 94.62 199 CYS A C 1
ATOM 1691 O O . CYS A 1 199 ? -11.696 4.101 13.328 1.00 94.62 199 CYS A O 1
ATOM 1693 N N . GLU A 1 200 ? -10.178 4.903 11.929 1.00 93.06 200 GLU A N 1
ATOM 1694 C CA . GLU A 1 200 ? -10.992 5.964 11.326 1.00 93.06 200 GLU A CA 1
ATOM 1695 C C . GLU A 1 200 ? -12.273 5.422 10.675 1.00 93.06 200 GLU A C 1
ATOM 1697 O O . GLU A 1 200 ? -13.267 6.134 10.554 1.00 93.06 200 GLU A O 1
ATOM 1702 N N . VAL A 1 201 ? -12.247 4.163 10.229 1.00 93.81 201 VAL A N 1
ATOM 1703 C CA . VAL A 1 201 ? -13.282 3.543 9.388 1.00 93.81 201 VAL A CA 1
ATOM 1704 C C . VAL A 1 201 ? -13.634 2.124 9.855 1.00 93.81 201 VAL A C 1
ATOM 1706 O O . VAL A 1 201 ? -13.800 1.207 9.050 1.00 93.81 201 VAL A O 1
ATOM 1709 N N . GLY A 1 202 ? -13.696 1.908 11.169 1.00 95.94 202 GLY A N 1
ATOM 1710 C CA . GLY A 1 202 ? -13.996 0.609 11.778 1.00 95.94 202 GLY A CA 1
ATOM 1711 C C . GLY A 1 202 ? -12.776 -0.007 12.452 1.00 95.94 202 GLY A C 1
ATOM 1712 O O . GLY A 1 202 ? -12.142 0.649 13.270 1.00 95.94 202 GLY A O 1
ATOM 1713 N N . LEU A 1 203 ? -12.456 -1.262 12.132 1.00 96.81 203 LEU A N 1
ATOM 1714 C CA . LEU A 1 203 ? -11.366 -1.990 12.788 1.00 96.81 203 LEU A CA 1
ATOM 1715 C C . LEU A 1 203 ? -10.053 -1.999 12.001 1.00 96.81 203 LEU A C 1
ATOM 1717 O O . LEU A 1 203 ? -10.061 -2.195 10.795 1.00 96.81 203 LEU A O 1
ATOM 1721 N N . THR A 1 204 ? -8.922 -1.888 12.688 1.00 95.50 204 THR A N 1
ATOM 1722 C CA . THR A 1 204 ? -7.566 -2.126 12.164 1.00 95.50 204 THR A CA 1
ATOM 1723 C C . THR A 1 204 ? -6.862 -3.199 12.991 1.00 95.50 204 THR A C 1
ATOM 1725 O O . THR A 1 204 ? -7.220 -3.419 14.152 1.00 95.50 204 THR A O 1
ATOM 1728 N N . GLN A 1 205 ? -5.899 -3.906 12.402 1.00 95.19 205 GLN A N 1
ATOM 1729 C CA . GLN A 1 205 ? -5.250 -5.030 13.070 1.00 95.19 205 GLN A CA 1
ATOM 1730 C C . GLN A 1 205 ? -4.366 -4.524 14.216 1.00 95.19 205 GLN A C 1
ATOM 1732 O O . GLN A 1 205 ? -3.558 -3.612 14.037 1.00 95.19 205 GLN A O 1
ATOM 1737 N N . TYR A 1 206 ? -4.513 -5.127 15.392 1.00 94.50 206 TYR A N 1
ATOM 1738 C CA . TYR A 1 206 ? -3.636 -4.902 16.534 1.00 94.50 206 TYR A CA 1
ATOM 1739 C C . TYR A 1 206 ? -2.589 -6.016 16.560 1.00 94.50 206 TYR A C 1
ATOM 1741 O O . TYR A 1 206 ? -2.927 -7.185 16.743 1.00 94.50 206 TYR A O 1
ATOM 1749 N N . LYS A 1 207 ? -1.332 -5.657 16.295 1.00 90.81 207 LYS A N 1
ATOM 1750 C CA . LYS A 1 207 ? -0.239 -6.619 16.086 1.00 90.81 207 LYS A CA 1
ATOM 1751 C C . LYS A 1 207 ? 0.629 -6.866 17.315 1.00 90.81 207 LYS A C 1
ATOM 1753 O O . LYS A 1 207 ? 1.417 -7.806 17.325 1.00 90.81 207 LYS A O 1
ATOM 1758 N N . GLU A 1 208 ? 0.487 -6.044 18.346 1.00 90.75 208 GLU A N 1
ATOM 1759 C CA . GLU A 1 208 ? 1.239 -6.233 19.579 1.00 90.75 208 GLU A CA 1
ATOM 1760 C C . GLU A 1 208 ? 0.733 -7.463 20.344 1.00 90.75 208 GLU A C 1
ATOM 1762 O O . GLU A 1 208 ? -0.433 -7.862 20.254 1.00 90.75 208 GLU A O 1
ATOM 1767 N N . HIS A 1 209 ? 1.629 -8.063 21.124 1.00 92.38 209 HIS A N 1
ATOM 1768 C CA . HIS A 1 209 ? 1.287 -9.190 21.975 1.00 92.38 209 HIS A CA 1
ATOM 1769 C C . HIS A 1 209 ? 0.333 -8.756 23.098 1.00 92.38 209 HIS A C 1
ATOM 1771 O O . HIS A 1 209 ? 0.632 -7.837 23.860 1.00 92.38 209 HIS A O 1
ATOM 1777 N N . ILE A 1 210 ? -0.802 -9.448 23.221 1.00 94.38 210 ILE A N 1
ATOM 1778 C CA . ILE A 1 210 ? -1.770 -9.218 24.296 1.00 94.38 210 ILE A CA 1
ATOM 1779 C C . ILE A 1 210 ? -1.280 -9.892 25.577 1.00 94.38 210 ILE A C 1
ATOM 1781 O O . ILE A 1 210 ? -1.228 -11.119 25.662 1.00 94.38 210 ILE A O 1
ATOM 1785 N N . VAL A 1 211 ? -0.988 -9.085 26.595 1.00 95.06 211 VAL A N 1
ATOM 1786 C CA . VAL A 1 211 ? -0.668 -9.569 27.941 1.00 95.06 211 VAL A CA 1
ATOM 1787 C C . VAL A 1 211 ? -1.962 -9.781 28.728 1.00 95.06 211 VAL A C 1
ATOM 1789 O O . VAL A 1 211 ? -2.749 -8.854 28.907 1.00 95.06 211 VAL A O 1
ATOM 1792 N N . GLU A 1 212 ? -2.186 -10.998 29.229 1.00 93.94 212 GLU A N 1
ATOM 1793 C CA . GLU A 1 212 ? -3.453 -11.377 29.876 1.00 93.94 212 GLU A CA 1
ATOM 1794 C C . GLU A 1 212 ? -3.802 -10.500 31.089 1.00 93.94 212 GLU A C 1
ATOM 1796 O O . GLU A 1 212 ? -4.964 -10.158 31.296 1.00 93.94 212 GLU A O 1
ATOM 1801 N N . THR A 1 213 ? -2.801 -10.074 31.864 1.00 95.00 213 THR A N 1
ATOM 1802 C CA . THR A 1 213 ? -3.001 -9.220 33.047 1.00 95.00 213 THR A CA 1
ATOM 1803 C C . THR A 1 213 ? -3.453 -7.799 32.715 1.00 95.00 213 THR A C 1
ATOM 1805 O O . THR A 1 213 ? -3.969 -7.112 33.594 1.00 95.00 213 THR A O 1
ATOM 1808 N N . GLU A 1 214 ? -3.288 -7.359 31.466 1.00 96.00 214 GLU A N 1
ATOM 1809 C CA . GLU A 1 214 ? -3.696 -6.030 30.998 1.00 96.00 214 GLU A CA 1
ATOM 1810 C C . GLU A 1 214 ? -5.102 -6.023 30.381 1.00 96.00 214 GLU A C 1
ATOM 1812 O O . GLU A 1 214 ? -5.626 -4.963 30.009 1.00 96.00 214 GLU A O 1
ATOM 1817 N N . LYS A 1 215 ? -5.747 -7.194 30.289 1.00 96.31 215 LYS A N 1
ATOM 1818 C CA . LYS A 1 215 ? -7.140 -7.300 29.861 1.00 96.31 215 LYS A CA 1
ATOM 1819 C C . LYS A 1 215 ? -8.082 -6.788 30.946 1.00 96.31 215 LYS A C 1
ATOM 1821 O O . LYS A 1 215 ? -7.998 -7.138 32.121 1.00 96.31 215 LYS A O 1
ATOM 1826 N N . VAL A 1 216 ? -9.044 -5.986 30.516 1.00 95.50 216 VAL A N 1
ATOM 1827 C CA . VAL A 1 216 ? -10.095 -5.398 31.339 1.00 95.50 216 VAL A CA 1
ATOM 1828 C C . VAL A 1 216 ? -11.442 -5.911 30.825 1.00 95.50 216 VAL A C 1
ATOM 1830 O O . VAL A 1 216 ? -11.845 -5.552 29.713 1.00 95.50 216 VAL A O 1
ATOM 1833 N N . PRO A 1 217 ? -12.165 -6.735 31.602 1.00 94.75 217 PRO A N 1
ATOM 1834 C CA . PRO A 1 217 ? -13.448 -7.274 31.173 1.00 94.75 217 PRO A CA 1
ATOM 1835 C C . PRO A 1 217 ? -14.499 -6.167 31.041 1.00 94.75 217 PRO A C 1
ATOM 1837 O O . PRO A 1 217 ? -14.589 -5.257 31.872 1.00 94.75 217 PRO A O 1
ATOM 1840 N N . LEU A 1 218 ? -15.327 -6.268 30.002 1.00 94.62 218 LEU A N 1
ATOM 1841 C CA . LEU A 1 218 ? -16.401 -5.323 29.711 1.00 94.62 218 LEU A CA 1
ATOM 1842 C C . LEU A 1 218 ? -17.749 -5.956 30.067 1.00 94.62 218 LEU A C 1
ATOM 1844 O O . LEU A 1 218 ? -18.332 -6.693 29.279 1.00 94.62 218 LEU A O 1
ATOM 1848 N N . LYS A 1 219 ? -18.281 -5.625 31.249 1.00 91.88 219 LYS A N 1
ATOM 1849 C CA . LYS A 1 219 ? -19.525 -6.219 31.785 1.00 91.88 219 LYS A CA 1
ATOM 1850 C C . LYS A 1 219 ? -20.726 -6.128 30.835 1.00 91.88 219 LYS A C 1
ATOM 1852 O O . LYS A 1 219 ? -21.638 -6.945 30.893 1.00 91.88 219 LYS A O 1
ATOM 1857 N N . GLN A 1 220 ? -20.754 -5.116 29.968 1.00 91.75 220 GLN A N 1
ATOM 1858 C CA . GLN A 1 220 ? -21.825 -4.899 28.995 1.00 91.75 220 GLN A CA 1
ATOM 1859 C C . GLN A 1 220 ? -21.931 -6.032 27.965 1.00 91.75 220 GLN A C 1
ATOM 1861 O O . GLN A 1 220 ? -23.004 -6.222 27.390 1.00 91.75 220 GLN A O 1
ATOM 1866 N N . VAL A 1 221 ? -20.843 -6.774 27.723 1.00 92.19 221 VAL A N 1
ATOM 1867 C CA . VAL A 1 221 ? -20.782 -7.828 26.700 1.00 92.19 221 VAL A CA 1
ATOM 1868 C C . VAL A 1 221 ? -20.741 -9.248 27.261 1.00 92.19 221 VAL A C 1
ATOM 1870 O O . VAL A 1 221 ? -20.624 -10.211 26.500 1.00 92.19 221 VAL A O 1
ATOM 1873 N N . ASP A 1 222 ? -20.944 -9.399 28.571 1.00 89.44 222 ASP A N 1
ATOM 1874 C CA . ASP A 1 222 ? -20.988 -10.702 29.231 1.00 89.44 222 ASP A CA 1
ATOM 1875 C C . ASP A 1 222 ? -22.071 -11.610 28.603 1.00 89.44 222 ASP A C 1
ATOM 1877 O O . ASP A 1 222 ? -23.267 -11.283 28.517 1.00 89.44 222 ASP A O 1
ATOM 1881 N N . GLY A 1 223 ? -21.632 -12.779 28.124 1.00 89.62 223 GLY A N 1
ATOM 1882 C CA . GLY A 1 223 ? -22.482 -13.783 27.472 1.00 89.62 223 GLY A CA 1
ATOM 1883 C C . GLY A 1 223 ? -22.962 -13.418 26.058 1.00 89.62 223 GLY A C 1
ATOM 1884 O O . GLY A 1 223 ? -23.919 -14.024 25.549 1.00 89.62 223 GLY A O 1
ATOM 1885 N N . LEU A 1 224 ? -22.359 -12.422 25.401 1.00 91.56 224 LEU A N 1
ATOM 1886 C CA . LEU A 1 224 ? -22.724 -12.077 24.024 1.00 91.56 224 LEU A CA 1
ATOM 1887 C C . LEU A 1 224 ? -22.093 -12.994 22.978 1.00 91.56 224 LEU A C 1
ATOM 1889 O O . LEU A 1 224 ? -22.771 -13.334 22.008 1.00 91.56 224 LEU A O 1
ATOM 1893 N N . PHE A 1 225 ? -20.850 -13.413 23.183 1.00 93.69 225 PHE A N 1
ATOM 1894 C CA . PHE A 1 225 ? -20.073 -14.126 22.174 1.00 93.69 225 PHE A CA 1
ATOM 1895 C C . PHE A 1 225 ? -20.498 -15.598 22.004 1.00 93.69 225 PHE A C 1
ATOM 1897 O O . PHE A 1 225 ? -21.040 -16.193 22.941 1.00 93.69 225 PHE A O 1
ATOM 1904 N N . PRO A 1 226 ? -20.279 -16.191 20.815 1.00 95.12 226 PRO A N 1
ATOM 1905 C CA . PRO A 1 226 ? -19.794 -15.537 19.597 1.00 95.12 226 PRO A CA 1
ATOM 1906 C C . PRO A 1 226 ? -20.878 -14.669 18.934 1.00 95.12 226 PRO A C 1
ATOM 1908 O O . PRO A 1 226 ? -22.064 -15.006 18.944 1.00 95.12 226 PRO A O 1
ATOM 1911 N N . ILE A 1 227 ? -20.467 -13.558 18.322 1.00 94.75 227 ILE A N 1
ATOM 1912 C CA . ILE A 1 227 ? -21.324 -12.747 17.450 1.00 94.75 227 ILE A CA 1
ATOM 1913 C C . ILE A 1 227 ? -21.028 -13.144 16.008 1.00 94.75 227 ILE A C 1
ATOM 1915 O O . ILE A 1 227 ? -19.968 -12.841 15.459 1.00 94.75 227 ILE A O 1
ATOM 1919 N N . VAL A 1 228 ? -21.990 -13.827 15.392 1.00 92.56 228 VAL A N 1
ATOM 1920 C CA . VAL A 1 228 ? -21.910 -14.243 13.991 1.00 92.56 228 VAL A CA 1
ATOM 1921 C C . VAL A 1 228 ? -22.319 -13.074 13.095 1.00 92.56 228 VAL A C 1
ATOM 1923 O O . VAL A 1 228 ? -23.266 -12.343 13.393 1.00 92.56 228 VAL A O 1
ATOM 1926 N N . GLN A 1 229 ? -21.622 -12.922 11.969 1.00 92.81 229 GLN A N 1
ATOM 1927 C CA . GLN A 1 229 ? -21.832 -11.867 10.980 1.00 92.81 229 GLN A CA 1
ATOM 1928 C C . GLN A 1 229 ? -21.549 -10.441 11.486 1.00 92.81 229 GLN A C 1
ATOM 1930 O O . GLN A 1 229 ? -22.254 -9.496 11.114 1.00 92.81 229 GLN A O 1
ATOM 1935 N N . PHE A 1 230 ? -20.538 -10.268 12.325 1.00 95.88 230 PHE A N 1
ATOM 1936 C CA . PHE A 1 230 ? -20.057 -8.957 12.746 1.00 95.88 230 PHE A CA 1
ATOM 1937 C C . PHE A 1 230 ? -19.512 -8.170 11.541 1.00 95.88 230 PHE A C 1
ATOM 1939 O O . PHE A 1 230 ? -18.783 -8.727 10.721 1.00 95.88 230 PHE A O 1
ATOM 1946 N N . ASN A 1 231 ? -19.879 -6.892 11.401 1.00 95.94 231 ASN A N 1
ATOM 1947 C CA . ASN A 1 231 ? -19.340 -6.032 10.343 1.00 95.94 231 ASN A CA 1
ATOM 1948 C C . ASN A 1 231 ? -18.204 -5.155 10.907 1.00 95.94 231 ASN A C 1
ATOM 1950 O O . ASN A 1 231 ? -18.500 -4.170 11.587 1.00 95.94 231 ASN A O 1
ATOM 1954 N N . PRO A 1 232 ? -16.926 -5.453 10.602 1.00 95.62 232 PRO A N 1
ATOM 1955 C CA . PRO A 1 232 ? -15.784 -4.698 11.121 1.00 95.62 232 PRO A CA 1
ATOM 1956 C C . PRO A 1 232 ? -15.553 -3.360 10.394 1.00 95.62 232 PRO A C 1
ATOM 1958 O O . PRO A 1 232 ? -14.750 -2.545 10.847 1.00 95.62 232 PRO A O 1
ATOM 1961 N N . ARG A 1 233 ? -16.222 -3.132 9.255 1.00 95.00 233 ARG A N 1
ATOM 1962 C CA . ARG A 1 233 ? -16.116 -1.931 8.413 1.00 95.00 233 ARG A CA 1
ATOM 1963 C C . ARG A 1 233 ? -17.528 -1.378 8.155 1.00 95.00 233 ARG A C 1
ATOM 1965 O O . ARG A 1 233 ? -18.133 -1.676 7.120 1.00 95.00 233 ARG A O 1
ATOM 1972 N N . PRO A 1 234 ? -18.111 -0.632 9.111 1.00 93.25 234 PRO A N 1
ATOM 1973 C CA . PRO A 1 234 ? -19.436 -0.046 8.941 1.00 93.25 234 PRO A CA 1
ATOM 1974 C C . PRO A 1 234 ? -19.417 0.998 7.818 1.00 93.25 234 PRO A C 1
ATOM 1976 O O . PRO A 1 234 ? -18.359 1.459 7.397 1.00 93.25 234 PRO A O 1
ATOM 1979 N N . ALA A 1 235 ? -20.592 1.387 7.322 1.00 90.56 235 ALA A N 1
ATOM 1980 C CA . ALA A 1 235 ? -20.674 2.531 6.421 1.00 90.56 235 ALA A CA 1
ATOM 1981 C C . ALA A 1 235 ? -20.279 3.799 7.197 1.00 90.56 235 ALA A C 1
ATOM 1983 O O . ALA A 1 235 ? -20.912 4.130 8.201 1.00 90.56 235 ALA A O 1
ATOM 1984 N N . VAL A 1 236 ? -19.227 4.483 6.747 1.00 88.88 236 VAL A N 1
ATOM 1985 C CA . VAL A 1 236 ? -18.678 5.671 7.410 1.00 88.88 236 VAL A CA 1
ATOM 1986 C C . VAL A 1 236 ? -18.756 6.859 6.458 1.00 88.88 236 VAL A C 1
ATOM 1988 O O . VAL A 1 236 ? -18.116 6.857 5.412 1.00 88.88 236 VAL A O 1
ATOM 1991 N N . ASN A 1 237 ? -19.530 7.878 6.838 1.00 87.62 237 ASN A N 1
ATOM 1992 C CA . ASN A 1 237 ? -19.600 9.154 6.112 1.00 87.62 237 ASN A CA 1
ATOM 1993 C C . ASN A 1 237 ? -18.580 10.172 6.637 1.00 87.62 237 ASN A C 1
ATOM 1995 O O . ASN A 1 237 ? -18.221 11.120 5.946 1.00 87.62 237 ASN A O 1
ATOM 1999 N N . THR A 1 238 ? -18.145 10.007 7.886 1.00 88.25 238 THR A N 1
ATOM 2000 C CA . THR A 1 238 ? -17.191 10.896 8.546 1.00 88.25 238 THR A CA 1
ATOM 2001 C C . T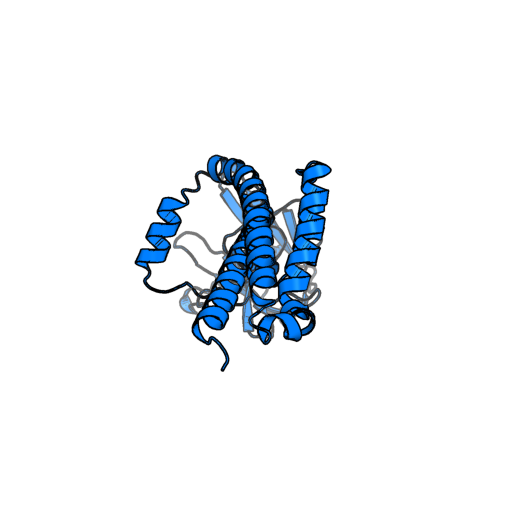HR A 1 238 ? -16.206 10.040 9.335 1.00 88.25 238 THR A C 1
ATOM 2003 O O . THR A 1 238 ? -16.662 9.260 10.177 1.00 88.25 238 THR A O 1
ATOM 2006 N N . PRO A 1 239 ? -14.888 10.159 9.081 1.00 90.06 239 PRO A N 1
ATOM 2007 C CA . PRO A 1 239 ? -13.863 9.458 9.844 1.00 90.06 239 PRO A CA 1
ATOM 2008 C C . PRO A 1 239 ? -14.107 9.564 11.346 1.00 90.06 239 PRO A C 1
ATOM 2010 O O . PRO A 1 239 ? -14.520 10.613 11.841 1.00 90.06 239 PRO A O 1
ATOM 2013 N N . TRP A 1 240 ? -13.878 8.462 12.053 1.00 92.50 240 TRP A N 1
ATOM 2014 C CA . TRP A 1 240 ? -14.057 8.337 13.498 1.00 92.50 240 TRP A CA 1
ATOM 2015 C C . TRP A 1 240 ? -15.471 8.532 14.038 1.00 92.50 240 TRP A C 1
ATOM 2017 O O . TRP A 1 240 ? -15.629 8.506 15.250 1.00 92.50 240 TRP A O 1
ATOM 2027 N N . LYS A 1 241 ? -16.494 8.701 13.198 1.00 93.75 241 LYS A N 1
ATOM 2028 C CA . LYS A 1 241 ? -17.884 8.843 13.638 1.00 93.75 241 LYS A CA 1
ATOM 2029 C C . LYS A 1 241 ? -18.727 7.717 13.063 1.00 93.75 241 LYS A C 1
ATOM 2031 O O . LYS A 1 241 ? -19.286 7.830 11.970 1.00 93.75 241 LYS A O 1
ATOM 2036 N N . TYR A 1 242 ? -18.794 6.613 13.796 1.00 95.69 242 TYR A N 1
ATOM 2037 C CA . TYR A 1 242 ? -19.503 5.414 13.361 1.00 95.69 242 TYR A CA 1
ATOM 2038 C C . TYR A 1 242 ? -19.912 4.530 14.540 1.00 95.69 242 TYR A C 1
ATOM 2040 O O . TYR A 1 242 ? -19.488 4.723 15.678 1.00 95.69 242 TYR A O 1
ATOM 2048 N N . GLN A 1 243 ? -20.746 3.534 14.240 1.00 96.00 243 GLN A N 1
ATOM 2049 C CA . GLN A 1 243 ? -21.174 2.518 15.194 1.00 96.00 243 GLN A CA 1
ATOM 2050 C C . GLN A 1 243 ? -20.845 1.128 14.659 1.00 96.00 243 GLN A C 1
ATOM 2052 O O . GLN A 1 243 ? -21.127 0.825 13.498 1.00 96.00 243 GLN A O 1
ATOM 2057 N N . LEU A 1 244 ? -20.278 0.279 15.512 1.00 96.00 244 LEU A N 1
ATOM 2058 C CA . LEU A 1 244 ? -20.106 -1.146 15.238 1.00 96.00 244 LEU A CA 1
ATOM 2059 C C . LEU A 1 244 ? -21.258 -1.910 15.881 1.00 96.00 244 LEU A C 1
ATOM 2061 O O . LEU A 1 244 ? -21.435 -1.872 17.097 1.00 96.00 244 LEU A O 1
ATOM 2065 N N . ASP A 1 245 ? -22.050 -2.583 15.056 1.00 93.69 245 ASP A N 1
ATOM 2066 C CA . ASP A 1 245 ? -23.215 -3.334 15.511 1.00 93.69 245 ASP A CA 1
ATOM 2067 C C . ASP A 1 245 ? -22.789 -4.701 16.062 1.00 93.69 245 ASP A C 1
ATOM 2069 O O . ASP A 1 245 ? -22.225 -5.527 15.337 1.00 93.69 245 ASP A O 1
ATOM 2073 N N . LEU A 1 246 ? -23.070 -4.948 17.345 1.00 91.69 246 LEU A N 1
ATOM 2074 C CA . LEU A 1 246 ? -22.815 -6.233 17.995 1.00 91.69 246 LEU A CA 1
ATOM 2075 C C . LEU A 1 246 ? -23.963 -7.232 17.769 1.00 91.69 246 LEU A C 1
ATOM 2077 O O . LEU A 1 246 ? -23.865 -8.368 18.231 1.00 91.69 246 LEU A O 1
ATOM 2081 N N . LYS A 1 247 ? -25.022 -6.837 17.037 1.00 81.31 247 LYS A N 1
ATOM 2082 C CA . LYS A 1 247 ? -26.231 -7.568 16.589 1.00 81.31 247 LYS A CA 1
ATOM 2083 C C . LYS A 1 247 ? -27.100 -8.173 17.688 1.00 81.31 247 LYS A C 1
ATOM 2085 O O . LYS A 1 247 ? -28.327 -8.175 17.602 1.00 81.31 247 LYS A O 1
ATOM 2090 N N . LYS A 1 248 ? -26.490 -8.710 18.735 1.00 73.75 248 LYS A N 1
ATOM 2091 C CA . LYS A 1 248 ? -27.133 -9.377 19.855 1.00 73.75 248 LYS A CA 1
ATOM 2092 C C . LYS A 1 248 ? -27.529 -8.330 20.893 1.00 73.75 248 LYS A C 1
ATOM 2094 O O . LYS A 1 248 ? -26.719 -7.501 21.296 1.00 73.75 248 LYS A O 1
ATOM 2099 N N . ARG A 1 249 ? -28.792 -8.379 21.326 1.00 75.69 249 ARG A N 1
ATOM 2100 C CA . ARG A 1 249 ? -29.388 -7.440 22.300 1.00 75.69 249 ARG A CA 1
ATOM 2101 C C . ARG A 1 249 ? -29.391 -5.963 21.856 1.00 75.69 249 ARG A C 1
ATOM 2103 O O . ARG A 1 249 ? -29.598 -5.097 22.693 1.00 75.69 249 ARG A O 1
ATOM 2110 N N . GLY A 1 250 ? -29.188 -5.678 20.564 1.00 84.25 250 GLY A N 1
ATOM 2111 C CA . GLY A 1 250 ? -29.169 -4.311 20.024 1.00 84.25 250 GLY A CA 1
ATOM 2112 C C . GLY A 1 250 ? -27.958 -3.470 20.443 1.00 84.25 250 GLY A C 1
ATOM 2113 O O . GLY A 1 250 ? -27.967 -2.265 20.208 1.00 84.25 250 GLY A O 1
ATOM 2114 N N . LEU A 1 251 ? -26.946 -4.099 21.053 1.00 91.12 251 LEU A N 1
ATOM 2115 C CA . LEU A 1 251 ? -25.764 -3.412 21.556 1.00 91.12 251 LEU A CA 1
ATOM 2116 C C . LEU A 1 251 ? -24.881 -2.919 20.417 1.00 91.12 251 LEU A C 1
ATOM 2118 O O . LEU A 1 251 ? -24.709 -3.598 19.398 1.00 91.12 251 LEU A O 1
ATOM 2122 N N . LYS A 1 252 ? -24.283 -1.749 20.613 1.00 94.12 252 LYS A N 1
ATOM 2123 C CA . LYS A 1 252 ? -23.373 -1.143 19.641 1.00 94.12 252 LYS A CA 1
ATOM 2124 C C . LYS A 1 252 ? -22.149 -0.572 20.324 1.00 94.12 252 LYS A C 1
ATOM 2126 O O . LYS A 1 252 ? -22.228 -0.083 21.446 1.00 94.12 252 LYS A O 1
ATOM 2131 N N . VAL A 1 253 ? -21.024 -0.574 19.618 1.00 95.81 253 VAL A N 1
ATOM 2132 C CA . VAL A 1 253 ? -19.857 0.225 20.000 1.00 95.81 253 VAL A CA 1
ATOM 2133 C C . VAL A 1 253 ? -19.941 1.551 19.259 1.00 95.81 253 VAL A C 1
ATOM 2135 O O . VAL A 1 253 ? -19.800 1.589 18.039 1.00 95.81 253 VAL A O 1
ATOM 2138 N N . ASP A 1 254 ? -20.214 2.619 19.995 1.00 96.44 254 ASP A N 1
ATOM 2139 C CA . ASP A 1 254 ? -20.251 3.994 19.502 1.00 96.44 254 ASP A CA 1
ATOM 2140 C C . ASP A 1 254 ? -18.836 4.570 19.539 1.00 96.44 254 ASP A C 1
ATOM 2142 O O . ASP A 1 254 ? -18.171 4.465 20.574 1.00 96.44 254 ASP A O 1
ATOM 2146 N N . VAL A 1 255 ? -18.370 5.133 18.423 1.00 95.94 255 VAL A N 1
ATOM 2147 C CA . VAL A 1 255 ? -17.004 5.647 18.260 1.00 95.94 255 VAL A CA 1
ATOM 2148 C C . VAL A 1 255 ? -17.049 7.098 17.796 1.00 95.94 255 VAL A C 1
ATOM 2150 O O . VAL A 1 255 ? -17.783 7.436 16.865 1.00 95.94 255 VAL A O 1
ATOM 2153 N N . GLU A 1 256 ? -16.256 7.938 18.460 1.00 93.81 256 GLU A N 1
ATOM 2154 C CA . GLU A 1 256 ? -16.095 9.363 18.172 1.00 93.81 256 GLU A CA 1
ATOM 2155 C C . GLU A 1 256 ? -14.651 9.803 18.455 1.00 93.81 256 GLU A C 1
ATOM 2157 O O . GLU A 1 256 ? -14.105 9.506 19.517 1.00 93.81 256 GLU A O 1
ATOM 2162 N N . PHE A 1 257 ? -14.016 10.544 17.546 1.00 90.12 257 PHE A N 1
ATOM 2163 C CA . PHE A 1 257 ? -12.732 11.193 17.830 1.00 90.12 257 PHE A CA 1
ATOM 2164 C C . PHE A 1 257 ? -12.951 12.606 18.361 1.00 90.12 257 PHE A C 1
ATOM 2166 O O . PHE A 1 257 ? -13.631 13.417 17.737 1.00 90.12 257 PHE A O 1
ATOM 2173 N N . ILE A 1 258 ? -12.351 12.900 19.512 1.00 86.88 258 ILE A N 1
ATOM 2174 C CA . ILE A 1 258 ? -12.392 14.217 20.145 1.00 86.88 258 ILE A CA 1
ATOM 2175 C C . ILE A 1 258 ? -11.137 14.978 19.731 1.00 86.88 258 ILE A C 1
ATOM 2177 O O . ILE A 1 258 ? -10.046 14.728 20.259 1.00 86.88 258 ILE A O 1
ATOM 2181 N N . THR A 1 259 ? -11.297 15.906 18.790 1.00 82.19 259 THR A N 1
ATOM 2182 C CA . THR A 1 259 ? -10.204 16.672 18.178 1.00 82.19 259 THR A CA 1
ATOM 2183 C C . THR A 1 259 ? -9.403 17.471 19.204 1.00 82.19 259 THR A C 1
ATOM 2185 O O . THR A 1 259 ? -8.173 17.457 19.157 1.00 82.19 259 THR A O 1
ATOM 2188 N N . GLU A 1 260 ? -10.065 18.109 20.173 1.00 83.25 260 GLU A N 1
ATOM 2189 C CA . GLU A 1 260 ? -9.422 18.952 21.193 1.00 83.25 260 GLU A CA 1
ATOM 2190 C C . GLU A 1 260 ? -8.502 18.144 22.111 1.00 83.25 260 GLU A C 1
ATOM 2192 O O . GLU A 1 260 ? -7.469 18.634 22.562 1.00 83.25 260 GLU A O 1
ATOM 2197 N N . LEU A 1 261 ? -8.871 16.889 22.378 1.00 79.31 261 LEU A N 1
ATOM 2198 C CA . LEU A 1 261 ? -8.121 15.990 23.253 1.00 79.31 261 LEU A CA 1
ATOM 2199 C C . LEU A 1 261 ? -7.176 15.063 22.487 1.00 79.31 261 LEU A C 1
ATOM 2201 O O . LEU A 1 261 ? -6.404 14.352 23.130 1.00 79.31 261 LEU A O 1
ATOM 2205 N N . ARG A 1 262 ? -7.257 15.039 21.148 1.00 81.88 262 ARG A N 1
ATOM 2206 C CA . ARG A 1 262 ? -6.622 14.038 20.274 1.00 81.88 262 ARG A CA 1
ATOM 2207 C C . ARG A 1 262 ? -6.829 12.611 20.790 1.00 81.88 262 ARG A C 1
ATOM 2209 O O . ARG A 1 262 ? -5.889 11.823 20.884 1.00 81.88 262 ARG A O 1
ATOM 2216 N N . LYS A 1 263 ? -8.064 12.297 21.187 1.00 85.50 263 LYS A N 1
ATOM 2217 C CA . LYS A 1 263 ? -8.422 11.013 21.801 1.00 85.50 263 LYS A CA 1
ATOM 2218 C C . LYS A 1 263 ? -9.649 10.413 21.147 1.00 85.50 263 LYS A C 1
ATOM 2220 O O . LYS A 1 263 ? -10.643 11.096 20.919 1.00 85.50 263 LYS A O 1
ATOM 2225 N N . VAL A 1 264 ? -9.591 9.104 20.935 1.00 89.38 264 VAL A N 1
ATOM 2226 C CA . VAL A 1 264 ? -10.753 8.304 20.555 1.00 89.38 264 VAL A CA 1
ATOM 2227 C C . VAL A 1 264 ? -11.596 8.072 21.802 1.00 89.38 264 VAL A C 1
ATOM 2229 O O . VAL A 1 264 ? -11.128 7.507 22.792 1.00 89.38 264 VAL A O 1
ATOM 2232 N N . LYS A 1 265 ? -12.849 8.503 21.752 1.00 92.56 265 LYS A N 1
ATOM 2233 C CA . LYS A 1 265 ? -13.883 8.130 22.703 1.00 92.56 265 LYS A CA 1
ATOM 2234 C C . LYS A 1 265 ? -14.675 6.977 22.116 1.00 92.56 265 LYS A C 1
ATOM 2236 O O . LYS A 1 265 ? -15.093 7.004 20.963 1.00 92.56 265 LYS A O 1
ATOM 2241 N N . TRP A 1 266 ? -14.906 5.973 22.942 1.00 94.81 266 TRP A N 1
ATOM 2242 C CA . TRP A 1 266 ? -15.749 4.852 22.583 1.00 94.81 266 TRP A CA 1
ATOM 2243 C C . TRP A 1 266 ? -16.566 4.414 23.791 1.00 94.81 266 TRP A C 1
ATOM 2245 O O . TRP A 1 266 ? -16.180 4.645 24.940 1.00 94.81 266 TRP A O 1
ATOM 2255 N N . LYS A 1 267 ? -17.728 3.822 23.535 1.00 94.62 267 LYS A N 1
ATOM 2256 C CA . LYS A 1 267 ? -18.597 3.257 24.572 1.00 94.62 267 LYS A CA 1
ATOM 2257 C C . LYS A 1 267 ? -19.492 2.182 23.980 1.00 94.62 267 LYS A C 1
ATOM 2259 O O . LYS A 1 267 ? -19.810 2.217 22.795 1.00 94.62 267 LYS A O 1
ATOM 2264 N N . ILE A 1 268 ? -19.929 1.264 24.829 1.00 93.75 268 ILE A N 1
ATOM 2265 C CA . ILE A 1 268 ? -20.955 0.286 24.477 1.00 93.75 268 ILE A CA 1
ATOM 2266 C C . ILE A 1 268 ? -22.306 0.869 24.894 1.00 93.75 268 ILE A C 1
ATOM 2268 O O . ILE A 1 268 ? -22.466 1.244 26.060 1.00 93.75 268 ILE A O 1
ATOM 2272 N N . ILE A 1 269 ? -23.224 1.000 23.937 1.00 91.88 269 ILE A N 1
ATOM 2273 C CA . ILE A 1 269 ? -24.591 1.519 24.115 1.00 91.88 269 ILE A CA 1
ATOM 2274 C C . ILE A 1 269 ? -25.636 0.465 23.780 1.00 91.88 269 ILE A C 1
ATOM 2276 O O . ILE A 1 269 ? -25.331 -0.422 22.949 1.00 91.88 269 ILE A O 1
#

Mean predicted aligned error: 5.71 Å

Foldseek 3Di:
DFPVVLLVVLVVLLVLLLVLLVLLLVLLLLVLLLVVVVQLWDPLVSLQSSQVSVPDDVVVSLVSSVVVVPDDPVLNVLVVVSSVVNCCSVPPVCVVCVVLSRDPVNVVVSVVVSVVSSVSSVVSSVVSCVSSVVSCVVVVHDPVVVVVVCVVVVDHDDSDDFDDDDQFFWFADWWWFPPDPPDTFIWTATPVRWIWTDTFFFIGGDDDDGDPVRTHHDPVCVPLPGQGGWGRGDDDPGGQADWTASPPPRKIWGWHQDPVVRDIDIDID

Sequence (269 aa):
MYDEDKIKDIFAYYGRAMCIAQSVEKGIMCMLLLPQRDNFITQSRYDELLYEKSSYTFGQLKRELLQLNIFTDDELNKLDEFHKKRDFLVHNYWWDRSVELYDPNLQHKLFDELEAYTIFFIEINEIIKGINHTVLEKNNINLQRIQEEMIAEGETPILEPFRKLKKSEVLVDLFGYRNNPNSYIPIFQLDDLTYWTLCEVGLTQYKEHIVETEKVPLKQVDGLFPIVQFNPRPAVNTPWKYQLDLKKRGLKVDVEFITELRKVKWKII